Protein AF-A0A961J766-F1 (afdb_monomer)

pLDDT: mean 97.98, std 1.28, range [90.88, 98.94]

Structure (mmCIF, N/CA/C/O backbone):
data_AF-A0A961J766-F1
#
_entry.id   AF-A0A961J766-F1
#
loop_
_atom_site.group_PDB
_atom_site.id
_atom_site.type_symbol
_atom_site.label_atom_id
_atom_site.label_alt_id
_atom_site.label_comp_id
_atom_site.label_asym_id
_atom_site.label_entity_id
_atom_site.label_seq_id
_atom_site.pdbx_PDB_ins_code
_atom_site.Cartn_x
_atom_site.Cartn_y
_atom_site.Cartn_z
_atom_site.occupancy
_atom_site.B_iso_or_equiv
_atom_site.auth_seq_id
_atom_site.auth_comp_id
_atom_site.auth_asym_id
_atom_site.auth_atom_id
_atom_site.pdbx_PDB_model_num
ATOM 1 N N . GLY A 1 1 ? 8.839 -15.929 -26.333 1.00 94.62 1 GLY A N 1
ATOM 2 C CA . GLY A 1 1 ? 10.218 -15.540 -25.997 1.00 94.62 1 GLY A CA 1
ATOM 3 C C . GLY A 1 1 ? 10.455 -14.124 -26.452 1.00 94.62 1 GLY A C 1
A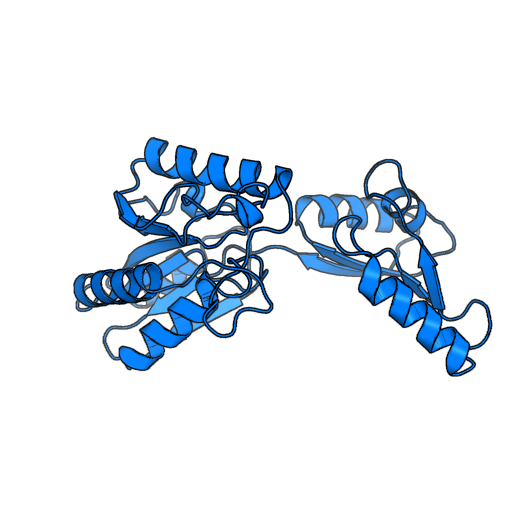TOM 4 O O . GLY A 1 1 ? 11.166 -13.932 -27.426 1.00 94.62 1 GLY A O 1
ATOM 5 N N . ASN A 1 2 ? 9.804 -13.165 -25.790 1.00 98.31 2 ASN A N 1
ATOM 6 C CA . ASN A 1 2 ? 10.018 -11.744 -26.060 1.00 98.31 2 ASN A CA 1
ATOM 7 C C . ASN A 1 2 ? 11.402 -11.330 -25.547 1.00 98.31 2 ASN A C 1
ATOM 9 O O . ASN A 1 2 ? 11.954 -11.992 -24.666 1.00 98.31 2 ASN A O 1
ATOM 13 N N . THR A 1 3 ? 11.925 -10.222 -26.060 1.00 98.69 3 THR A N 1
ATOM 14 C CA . THR A 1 3 ? 12.995 -9.475 -25.394 1.00 98.69 3 THR A CA 1
ATOM 15 C C . THR A 1 3 ? 12.381 -8.430 -24.461 1.00 98.69 3 THR A C 1
ATOM 17 O O . THR A 1 3 ? 11.209 -8.075 -24.599 1.00 98.69 3 THR A O 1
ATOM 20 N N . VAL A 1 4 ? 13.141 -7.972 -23.465 1.00 98.75 4 VAL A N 1
ATOM 21 C CA . VAL A 1 4 ? 12.640 -7.090 -22.403 1.00 98.75 4 VAL A CA 1
ATOM 22 C C . VAL A 1 4 ? 13.577 -5.909 -22.196 1.00 98.75 4 VAL A C 1
ATOM 24 O O . VAL A 1 4 ? 14.797 -6.067 -22.124 1.00 98.75 4 VAL A O 1
ATOM 27 N N . VAL A 1 5 ? 12.983 -4.727 -22.043 1.00 98.81 5 VAL A N 1
ATOM 28 C CA . VAL A 1 5 ? 13.622 -3.551 -21.448 1.00 98.81 5 VAL A CA 1
ATOM 29 C C . VAL A 1 5 ? 12.862 -3.230 -20.165 1.00 98.81 5 VAL A C 1
ATOM 31 O O . VAL A 1 5 ? 11.673 -2.925 -20.221 1.00 98.81 5 VAL A O 1
ATOM 34 N N . VAL A 1 6 ? 13.524 -3.328 -19.014 1.00 98.62 6 VAL A N 1
ATOM 35 C CA . VAL A 1 6 ? 12.926 -3.073 -17.697 1.00 98.62 6 VAL A CA 1
ATOM 36 C C . VAL A 1 6 ? 13.500 -1.798 -17.084 1.00 98.62 6 VAL A C 1
ATOM 38 O O . VAL A 1 6 ? 14.716 -1.599 -17.074 1.00 98.62 6 VAL A O 1
ATOM 41 N N . LYS A 1 7 ? 12.618 -0.945 -16.546 1.00 98.69 7 LYS A N 1
ATOM 42 C CA . LYS A 1 7 ? 12.987 0.201 -15.706 1.00 98.69 7 LYS A CA 1
ATOM 43 C C . LYS A 1 7 ? 12.469 -0.011 -14.280 1.00 98.69 7 LYS A C 1
ATOM 45 O O . LYS A 1 7 ? 11.276 0.205 -14.063 1.00 98.69 7 LYS A O 1
ATOM 50 N N . PRO A 1 8 ? 13.311 -0.407 -13.307 1.00 98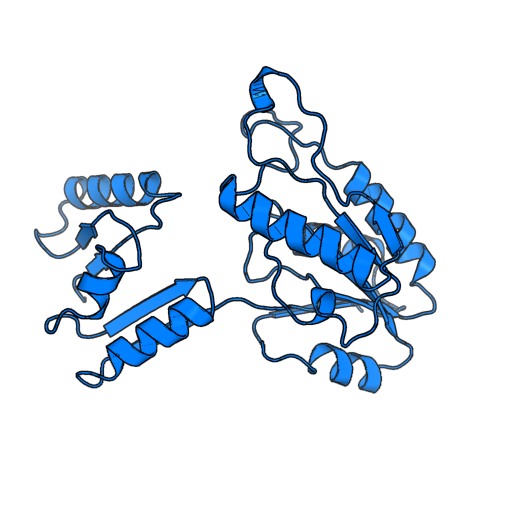.56 8 PRO A N 1
ATOM 51 C CA . PRO A 1 8 ? 12.882 -0.467 -11.911 1.00 98.56 8 PRO A CA 1
ATOM 52 C C . PRO A 1 8 ? 12.602 0.938 -11.378 1.00 98.56 8 PRO A C 1
ATOM 54 O O . PRO A 1 8 ? 13.110 1.913 -11.937 1.00 98.56 8 PRO A O 1
ATOM 57 N N . SER A 1 9 ? 11.835 1.053 -10.291 1.00 98.50 9 SER A N 1
ATOM 58 C CA . SER A 1 9 ? 11.689 2.328 -9.577 1.00 98.50 9 SER A CA 1
ATOM 59 C C . SER A 1 9 ? 13.062 2.892 -9.196 1.00 98.50 9 SER A C 1
ATOM 61 O O . SER A 1 9 ? 13.985 2.162 -8.835 1.00 98.50 9 SER A O 1
ATOM 63 N N . GLU A 1 10 ? 13.188 4.207 -9.304 1.00 98.12 10 GLU A N 1
ATOM 64 C CA . GLU A 1 10 ? 14.329 5.001 -8.859 1.00 98.12 10 GLU A CA 1
ATOM 65 C C . GLU A 1 10 ? 14.617 4.827 -7.361 1.00 98.12 10 GLU A C 1
ATOM 67 O O . GLU A 1 10 ? 15.774 4.918 -6.965 1.00 98.12 10 GLU A O 1
ATOM 72 N N . GLU A 1 11 ? 13.601 4.484 -6.563 1.00 98.31 11 GLU A N 1
ATOM 73 C CA . GLU A 1 11 ? 13.729 4.214 -5.124 1.00 98.31 11 GLU A CA 1
ATOM 74 C C . GLU A 1 11 ? 14.290 2.810 -4.829 1.00 98.31 11 GLU A C 1
ATOM 76 O O . GLU A 1 11 ? 14.830 2.557 -3.755 1.00 98.31 11 GLU A O 1
ATOM 81 N N . THR A 1 12 ? 14.168 1.860 -5.766 1.00 98.06 12 THR A N 1
ATOM 82 C CA . THR A 1 12 ? 14.518 0.439 -5.544 1.00 98.06 12 THR A CA 1
ATOM 83 C C . THR A 1 12 ? 15.278 -0.211 -6.715 1.00 98.06 12 THR A C 1
ATOM 85 O O . THR A 1 12 ? 14.916 -1.292 -7.186 1.00 98.06 12 THR A O 1
ATOM 88 N N . PRO A 1 13 ? 16.383 0.383 -7.208 1.00 98.38 13 PRO A N 1
ATOM 89 C CA . PRO A 1 13 ? 17.051 -0.112 -8.413 1.00 98.38 13 PRO A CA 1
ATOM 90 C C . PRO A 1 13 ? 17.841 -1.415 -8.198 1.00 98.38 13 PRO A C 1
ATOM 92 O O . PRO A 1 13 ? 18.012 -2.193 -9.137 1.00 98.38 13 PRO A O 1
ATOM 95 N N . LEU A 1 14 ? 18.324 -1.655 -6.973 1.00 98.44 14 LEU A N 1
ATOM 96 C CA . LEU A 1 14 ? 19.443 -2.563 -6.691 1.00 98.44 14 LEU A CA 1
ATOM 97 C C . LEU A 1 14 ? 19.190 -4.017 -7.106 1.00 98.44 14 LEU A C 1
ATOM 99 O O . LEU A 1 14 ? 20.009 -4.622 -7.792 1.00 98.44 14 LEU A O 1
ATOM 103 N N . THR A 1 15 ? 18.055 -4.595 -6.717 1.00 98.44 15 THR A N 1
ATOM 104 C CA . THR A 1 15 ? 17.768 -6.016 -6.984 1.00 98.44 15 THR A CA 1
ATOM 105 C C . THR A 1 15 ? 17.524 -6.286 -8.466 1.00 98.44 15 THR A C 1
ATOM 107 O O . THR A 1 15 ? 17.879 -7.353 -8.964 1.00 98.44 15 THR A O 1
ATOM 110 N N . THR A 1 16 ? 16.993 -5.308 -9.204 1.00 98.56 16 THR A N 1
ATOM 111 C CA . THR A 1 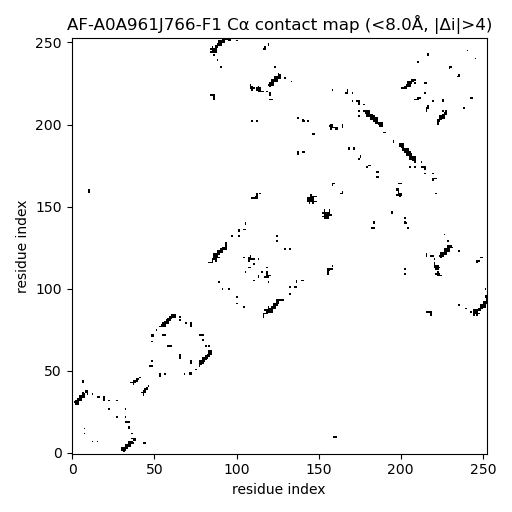16 ? 16.831 -5.419 -10.661 1.00 98.56 16 THR A CA 1
ATOM 112 C C . THR A 1 16 ? 18.175 -5.300 -11.380 1.00 98.56 16 THR A C 1
ATOM 114 O O . THR A 1 16 ? 18.406 -6.013 -12.356 1.00 98.56 16 THR A O 1
ATOM 117 N N . THR A 1 17 ? 19.094 -4.466 -10.881 1.00 98.50 17 THR A N 1
ATOM 118 C CA . THR A 1 17 ? 20.483 -4.433 -11.367 1.00 98.50 17 THR A CA 1
ATOM 119 C C . THR A 1 17 ? 21.157 -5.792 -11.180 1.00 98.50 17 THR A C 1
ATOM 121 O O . THR A 1 17 ? 21.674 -6.347 -12.149 1.00 98.50 17 THR A O 1
ATOM 124 N N . LEU A 1 18 ? 21.069 -6.373 -9.978 1.00 98.69 18 LEU A N 1
ATOM 125 C CA . LEU A 1 18 ? 21.614 -7.704 -9.683 1.00 98.69 18 LEU A CA 1
ATOM 126 C C . LEU A 1 18 ? 21.003 -8.791 -10.576 1.00 98.69 18 LEU A C 1
ATOM 128 O O . LEU A 1 18 ? 21.712 -9.679 -11.043 1.00 98.69 18 LEU A O 1
ATOM 132 N N . LEU A 1 19 ? 19.704 -8.713 -10.877 1.00 98.75 19 LEU A N 1
ATOM 133 C CA . LEU A 1 19 ? 19.078 -9.632 -11.827 1.00 98.75 19 LEU A CA 1
ATOM 134 C C . LEU A 1 19 ? 19.716 -9.525 -13.220 1.00 98.75 19 LEU A C 1
ATOM 136 O O . LEU A 1 19 ? 19.965 -10.547 -13.853 1.00 98.75 19 LEU A O 1
ATOM 140 N N . GLY A 1 20 ? 20.032 -8.313 -13.685 1.00 98.44 20 GLY A N 1
ATOM 141 C CA . GLY A 1 20 ? 20.778 -8.107 -14.929 1.00 98.44 20 GLY A CA 1
ATOM 142 C C . GLY A 1 20 ? 22.160 -8.770 -14.920 1.00 98.44 20 GLY A C 1
ATOM 143 O O . GLY A 1 20 ? 22.546 -9.396 -15.908 1.00 98.44 20 GLY A O 1
ATOM 144 N N . GLU A 1 21 ? 22.882 -8.704 -13.799 1.00 98.44 21 GLU A N 1
ATOM 145 C CA . GLU A 1 21 ? 24.163 -9.406 -13.625 1.00 98.44 21 GLU A CA 1
ATOM 146 C C . GLU A 1 21 ? 23.994 -10.927 -13.706 1.00 98.44 21 GLU A C 1
ATOM 148 O O . GLU A 1 21 ? 24.760 -11.596 -14.403 1.00 98.44 21 GLU A O 1
ATOM 153 N N . VAL A 1 22 ? 22.954 -11.471 -13.067 1.00 98.75 22 VAL A N 1
ATOM 154 C CA . VAL A 1 22 ? 22.624 -12.900 -13.143 1.00 98.75 22 VAL A CA 1
ATOM 155 C C . VAL A 1 22 ? 22.321 -13.314 -14.581 1.00 98.75 22 VAL A C 1
ATOM 157 O O . VAL A 1 22 ? 22.868 -14.316 -15.036 1.00 98.75 22 VAL A O 1
ATOM 160 N N . MET A 1 23 ? 21.518 -12.542 -15.324 1.00 98.69 23 MET A N 1
ATOM 161 C CA . MET A 1 23 ? 21.196 -12.836 -16.730 1.00 98.69 23 MET A CA 1
ATOM 162 C C . MET A 1 23 ? 22.457 -12.914 -17.602 1.00 98.69 23 MET A C 1
ATOM 164 O O . MET A 1 23 ? 22.579 -13.822 -18.426 1.00 98.69 23 MET A O 1
ATOM 168 N N . ASN A 1 24 ? 23.427 -12.022 -17.375 1.00 98.06 24 ASN A N 1
ATOM 169 C CA . ASN A 1 24 ? 24.732 -12.093 -18.034 1.00 98.06 24 ASN A CA 1
ATOM 170 C C . ASN A 1 24 ? 25.510 -13.353 -17.623 1.00 98.06 24 ASN A C 1
ATOM 172 O O . ASN A 1 24 ? 26.043 -14.053 -18.483 1.00 98.06 24 ASN A O 1
ATOM 176 N N . ALA A 1 25 ? 25.558 -13.666 -16.325 1.00 98.56 25 ALA A N 1
ATOM 177 C CA . ALA A 1 25 ? 26.308 -14.805 -15.794 1.00 98.56 25 ALA A CA 1
ATOM 178 C C . ALA A 1 25 ? 25.785 -16.160 -16.298 1.00 98.56 25 ALA A C 1
ATOM 180 O O . ALA A 1 25 ? 26.577 -17.067 -16.551 1.00 98.56 25 ALA A O 1
ATOM 181 N N . VAL A 1 26 ? 24.468 -16.297 -16.484 1.00 98.56 26 VAL A N 1
ATOM 182 C CA . VAL A 1 26 ? 23.854 -17.523 -17.025 1.00 98.56 26 VAL A CA 1
ATOM 183 C C . VAL A 1 26 ? 23.859 -17.584 -18.559 1.00 98.56 26 VAL A C 1
ATOM 185 O O . VAL A 1 26 ? 23.379 -18.559 -19.134 1.00 98.56 26 VAL A O 1
ATOM 188 N N . GLY A 1 27 ? 24.412 -16.569 -19.234 1.00 98.38 27 GLY A N 1
ATOM 189 C CA . GLY A 1 27 ? 24.598 -16.562 -20.684 1.00 98.38 27 GLY A CA 1
ATOM 190 C C . GLY A 1 27 ? 23.339 -16.238 -21.492 1.00 98.38 27 GLY A C 1
ATOM 191 O O . GLY A 1 27 ? 23.207 -16.716 -22.620 1.00 98.38 27 GLY A O 1
ATOM 192 N N . VAL A 1 28 ? 22.412 -15.437 -20.949 1.00 98.56 28 VAL A N 1
ATOM 193 C CA . VAL A 1 28 ? 21.285 -14.911 -21.736 1.00 98.56 28 VAL A CA 1
ATOM 194 C C . VAL A 1 28 ? 21.834 -14.124 -22.939 1.00 98.56 28 VAL A C 1
ATOM 196 O O . VAL A 1 28 ? 22.723 -13.290 -22.757 1.00 98.56 28 VAL A O 1
ATOM 199 N N . PRO A 1 29 ? 21.341 -14.362 -24.173 1.00 98.75 29 PRO A N 1
ATOM 200 C CA . PRO A 1 29 ? 21.882 -13.692 -25.351 1.00 98.75 29 PRO A CA 1
ATOM 201 C C . PRO A 1 29 ? 21.807 -12.156 -25.253 1.00 98.75 29 PRO A C 1
ATOM 203 O O . PRO A 1 29 ? 20.804 -11.625 -24.761 1.00 98.75 29 PRO A O 1
ATOM 206 N N . PRO A 1 30 ? 22.817 -11.423 -25.765 1.00 98.38 30 PRO A N 1
ATOM 207 C CA . PRO A 1 30 ? 22.817 -9.962 -25.748 1.00 98.38 30 PRO A CA 1
ATOM 208 C C . PRO A 1 30 ? 21.536 -9.365 -26.344 1.00 98.38 30 PRO A C 1
ATOM 210 O O . PRO A 1 30 ? 21.098 -9.761 -27.424 1.00 98.38 30 PRO A O 1
ATOM 213 N N . GLY A 1 31 ? 20.942 -8.403 -25.635 1.00 97.81 31 GLY A N 1
ATOM 214 C CA . GLY A 1 31 ? 19.714 -7.718 -26.046 1.00 97.81 31 GLY A CA 1
ATOM 215 C C . GLY A 1 31 ? 18.409 -8.407 -25.632 1.00 97.81 31 GLY A C 1
ATOM 216 O O . GLY A 1 31 ? 17.350 -7.796 -25.768 1.00 97.81 31 GLY A O 1
ATOM 217 N N . VAL A 1 32 ? 18.447 -9.632 -25.088 1.00 98.75 32 VAL A N 1
ATOM 218 C CA . VAL A 1 32 ? 17.230 -10.324 -24.622 1.00 98.75 32 VAL A CA 1
ATOM 219 C C . VAL A 1 32 ? 16.679 -9.716 -23.330 1.00 98.75 32 VAL A C 1
ATOM 221 O O . VAL A 1 32 ? 15.466 -9.565 -23.211 1.00 98.75 32 VAL A O 1
ATOM 224 N N . PHE A 1 33 ? 17.539 -9.318 -22.392 1.00 98.75 33 PHE A N 1
ATOM 225 C CA . PHE A 1 33 ? 17.150 -8.643 -21.152 1.00 98.75 33 PHE A CA 1
ATOM 226 C C . PHE A 1 33 ? 18.009 -7.396 -20.955 1.00 98.75 33 PHE A C 1
ATOM 228 O O . PHE A 1 33 ? 19.235 -7.480 -20.936 1.00 98.75 33 PHE A O 1
ATOM 235 N N . ASN A 1 34 ? 17.367 -6.239 -20.824 1.00 98.75 34 ASN A N 1
ATOM 236 C CA . ASN A 1 34 ? 18.030 -4.944 -20.736 1.00 98.75 34 ASN A CA 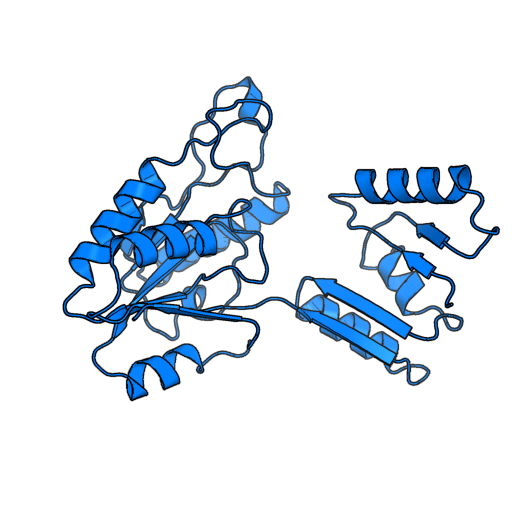1
ATOM 237 C C . ASN A 1 34 ? 17.470 -4.188 -19.530 1.00 98.75 34 ASN A C 1
ATOM 239 O O . ASN A 1 34 ? 16.255 -4.039 -19.412 1.00 98.75 34 ASN A O 1
ATOM 243 N N . VAL A 1 35 ? 18.342 -3.682 -18.660 1.00 98.62 35 VAL A N 1
ATOM 244 C CA . VAL A 1 35 ? 17.954 -2.854 -17.510 1.00 98.62 35 VAL A CA 1
ATOM 245 C C . VAL A 1 35 ? 18.307 -1.403 -17.813 1.00 98.62 35 VAL A C 1
ATOM 247 O O . VAL A 1 35 ? 19.443 -1.110 -18.184 1.00 98.62 35 VAL A O 1
ATOM 250 N N . VAL A 1 36 ? 17.348 -0.494 -17.649 1.00 98.50 36 VAL A N 1
ATOM 251 C CA . VAL A 1 36 ? 17.562 0.953 -17.773 1.00 98.50 36 VAL A CA 1
ATOM 252 C C . VAL A 1 36 ? 17.145 1.654 -16.485 1.00 98.50 36 VAL A C 1
ATOM 254 O O . VAL A 1 36 ? 16.057 1.428 -15.967 1.00 98.50 36 VAL A O 1
ATOM 257 N N . HIS A 1 37 ? 18.009 2.514 -15.954 1.00 98.75 37 HIS A N 1
ATOM 258 C CA . HIS A 1 37 ? 17.726 3.289 -14.744 1.00 98.75 37 HIS A CA 1
ATOM 259 C C . HIS A 1 37 ? 17.285 4.714 -15.089 1.00 98.75 37 HIS A C 1
ATOM 261 O O . HIS A 1 37 ? 17.650 5.258 -16.130 1.00 98.75 37 HIS A O 1
ATOM 267 N N . GLY A 1 38 ? 16.508 5.326 -14.199 1.00 98.19 38 GLY A N 1
ATOM 268 C CA . GLY A 1 38 ? 16.029 6.700 -14.337 1.00 98.19 38 GLY A CA 1
ATOM 269 C C . GLY A 1 38 ? 14.660 6.884 -13.697 1.00 98.19 38 GLY A C 1
ATOM 270 O O . GLY A 1 38 ? 14.108 5.940 -13.139 1.00 98.19 38 GLY A O 1
ATOM 271 N N . PHE A 1 39 ? 14.107 8.086 -13.812 1.00 98.44 39 PHE A N 1
ATOM 272 C CA . PHE A 1 39 ? 12.794 8.445 -13.275 1.00 98.44 39 PHE A CA 1
ATOM 273 C C . PHE A 1 39 ? 11.667 8.103 -14.266 1.00 98.44 39 PHE A C 1
ATOM 275 O O . PHE A 1 39 ? 11.912 7.617 -15.380 1.00 98.44 39 PHE A O 1
ATOM 282 N N . GLY A 1 40 ? 10.421 8.363 -13.872 1.00 97.69 40 GLY A N 1
ATOM 283 C CA . GLY A 1 40 ? 9.257 8.284 -14.758 1.00 97.69 40 GLY A CA 1
ATOM 284 C C . GLY A 1 40 ? 9.148 9.487 -15.715 1.00 97.69 40 GLY A C 1
ATOM 285 O O . GLY A 1 40 ? 9.607 9.390 -16.862 1.00 97.69 40 GLY A O 1
ATOM 286 N N . PRO A 1 41 ? 8.533 10.610 -15.290 1.00 96.94 41 PRO A N 1
ATOM 287 C CA . PRO A 1 41 ? 8.297 11.776 -16.146 1.00 96.94 41 PRO A CA 1
ATOM 288 C C . PRO A 1 41 ? 9.586 12.386 -16.704 1.00 96.94 41 PRO A C 1
ATOM 290 O O . PRO A 1 41 ? 10.570 12.538 -15.986 1.00 96.94 41 PRO A O 1
ATOM 293 N N . ASN A 1 42 ? 9.569 12.767 -17.987 1.00 96.94 42 ASN A N 1
ATOM 294 C CA . ASN A 1 42 ? 10.706 13.396 -18.682 1.00 96.94 42 ASN A CA 1
ATOM 295 C C . ASN A 1 42 ? 12.040 12.628 -18.535 1.00 96.94 42 ASN A C 1
ATOM 297 O O . ASN A 1 42 ? 13.117 13.222 -18.571 1.00 96.94 42 ASN A O 1
ATOM 301 N N . SER A 1 43 ? 11.970 11.308 -18.344 1.00 98.56 43 SER A N 1
ATOM 302 C CA . SER A 1 43 ? 13.120 10.444 -18.086 1.00 98.56 43 SER A CA 1
ATOM 303 C C . SER A 1 43 ? 12.894 9.046 -18.683 1.00 98.56 43 SER A C 1
ATOM 305 O O . SER A 1 43 ? 12.049 8.869 -19.565 1.00 98.56 43 SER A O 1
ATOM 307 N N . ALA A 1 44 ? 13.670 8.052 -18.240 1.00 98.44 44 ALA A N 1
ATOM 308 C CA . ALA A 1 44 ? 13.710 6.704 -18.805 1.00 98.44 44 ALA A CA 1
ATOM 309 C C . ALA A 1 44 ? 12.320 6.062 -18.960 1.00 98.44 44 ALA A C 1
ATOM 311 O O . ALA A 1 44 ? 12.056 5.452 -19.995 1.00 98.44 44 ALA A O 1
ATOM 312 N N . GLY A 1 45 ? 11.413 6.237 -17.990 1.00 98.38 45 GLY A N 1
ATOM 313 C CA . GLY A 1 45 ? 10.047 5.707 -18.072 1.00 98.38 45 GLY A CA 1
ATOM 314 C C . GLY A 1 45 ? 9.231 6.319 -19.216 1.00 98.38 45 GLY A C 1
ATOM 315 O O . GLY A 1 45 ? 8.673 5.596 -20.044 1.00 98.38 45 GLY A O 1
ATOM 316 N N . ALA A 1 46 ? 9.201 7.650 -19.320 1.00 98.06 46 ALA A N 1
ATOM 317 C CA . ALA A 1 46 ? 8.505 8.344 -20.405 1.00 98.06 46 ALA A CA 1
ATOM 318 C C . ALA A 1 46 ? 9.102 8.008 -21.785 1.00 98.06 46 ALA A C 1
ATOM 320 O O . ALA A 1 46 ? 8.366 7.774 -22.743 1.00 98.06 46 ALA A O 1
ATOM 321 N N . PHE A 1 47 ? 10.431 7.921 -21.891 1.00 98.44 47 PHE A N 1
ATOM 322 C CA . PHE A 1 47 ? 11.089 7.570 -23.152 1.00 98.44 47 PHE A CA 1
ATOM 323 C C . PHE A 1 47 ? 10.808 6.127 -23.569 1.00 98.44 47 PHE A C 1
ATOM 325 O O . PHE A 1 47 ? 10.514 5.887 -24.739 1.00 98.44 47 PHE A O 1
ATOM 332 N N . LEU A 1 48 ? 10.839 5.181 -22.625 1.00 98.25 48 LEU A N 1
ATOM 333 C CA . LEU A 1 48 ? 10.529 3.778 -22.889 1.00 98.25 48 LEU A CA 1
ATOM 334 C C . LEU A 1 48 ? 9.078 3.611 -23.351 1.00 98.25 48 LEU A C 1
ATOM 336 O O . LEU A 1 48 ? 8.818 2.994 -24.382 1.00 98.25 48 LEU A O 1
ATOM 340 N N . THR A 1 49 ? 8.134 4.219 -22.634 1.00 97.81 49 THR A N 1
ATOM 341 C CA . THR A 1 49 ? 6.705 4.118 -22.961 1.00 97.81 49 THR A CA 1
ATOM 342 C C . THR A 1 49 ? 6.341 4.835 -24.255 1.00 97.81 49 THR A C 1
ATOM 344 O O . THR A 1 49 ? 5.373 4.442 -24.888 1.00 97.81 49 THR A O 1
ATOM 347 N N . ALA A 1 50 ? 7.098 5.834 -24.716 1.00 96.94 50 ALA A N 1
ATOM 348 C CA . ALA A 1 50 ? 6.876 6.493 -26.009 1.00 96.94 50 ALA A CA 1
ATOM 349 C C . ALA A 1 50 ? 7.635 5.840 -27.186 1.00 96.94 50 ALA A C 1
ATOM 351 O O . ALA A 1 50 ? 7.452 6.235 -28.341 1.00 96.94 50 ALA A O 1
ATOM 352 N N . HIS A 1 51 ? 8.505 4.859 -26.925 1.00 97.62 51 HIS A N 1
ATOM 353 C CA . HIS A 1 51 ? 9.384 4.301 -27.947 1.00 97.62 51 HIS A CA 1
ATOM 354 C C . HIS A 1 51 ? 8.616 3.438 -28.964 1.00 97.62 51 HIS A C 1
ATOM 356 O O . HIS A 1 51 ? 7.967 2.455 -28.610 1.00 97.62 51 HIS A O 1
ATOM 362 N N . LYS A 1 52 ? 8.744 3.760 -30.261 1.00 95.88 52 LYS A N 1
ATOM 363 C CA . LYS A 1 52 ? 8.008 3.090 -31.357 1.00 95.88 52 LYS A CA 1
ATOM 364 C C . LYS A 1 52 ? 8.361 1.613 -31.558 1.00 95.88 52 LYS A C 1
ATOM 366 O O . LYS A 1 52 ? 7.603 0.902 -32.199 1.00 95.88 52 LYS A O 1
ATOM 371 N N . GLY A 1 53 ? 9.518 1.178 -31.061 1.00 96.50 53 GLY A N 1
ATOM 372 C CA . GLY A 1 53 ? 9.966 -0.218 -31.129 1.00 96.50 53 GLY A CA 1
ATOM 373 C C . GLY A 1 53 ? 9.503 -1.101 -29.965 1.00 96.50 53 GLY A C 1
ATOM 374 O O . GLY A 1 53 ? 10.003 -2.209 -29.842 1.00 96.50 53 GLY A O 1
ATOM 375 N N . VAL A 1 54 ? 8.642 -0.601 -29.072 1.00 97.69 54 VAL A N 1
ATOM 376 C CA . VAL A 1 54 ? 8.064 -1.385 -27.969 1.00 97.69 54 VAL A CA 1
ATOM 377 C C . VAL A 1 54 ? 6.682 -1.880 -28.382 1.00 97.69 54 VAL A C 1
ATOM 379 O O . VAL A 1 54 ? 5.802 -1.065 -28.651 1.00 97.69 54 VAL A O 1
ATOM 382 N N . ASP A 1 55 ? 6.484 -3.197 -28.387 1.00 97.56 55 ASP A N 1
ATOM 383 C CA . ASP A 1 55 ? 5.228 -3.824 -28.825 1.00 97.56 55 ASP A CA 1
ATOM 384 C C . ASP A 1 55 ? 4.142 -3.854 -27.732 1.00 97.56 55 ASP A C 1
ATOM 386 O O . ASP A 1 55 ? 2.945 -3.810 -28.026 1.00 97.56 55 ASP A O 1
ATOM 390 N N . ALA A 1 56 ? 4.549 -3.926 -26.461 1.00 98.31 56 ALA A N 1
ATOM 391 C CA . ALA A 1 56 ? 3.650 -4.009 -25.313 1.00 98.31 56 ALA A CA 1
ATOM 392 C C . ALA A 1 56 ? 4.262 -3.364 -24.063 1.00 98.31 56 ALA A C 1
ATOM 394 O O . ALA A 1 56 ? 5.484 -3.320 -23.911 1.00 98.31 56 ALA A O 1
ATOM 395 N N . ILE A 1 57 ? 3.410 -2.890 -23.155 1.00 98.56 57 ILE A N 1
ATOM 396 C CA . ILE A 1 57 ? 3.807 -2.273 -21.888 1.00 98.56 57 ILE A CA 1
ATOM 397 C C . ILE A 1 57 ? 3.106 -3.001 -20.742 1.00 98.56 57 ILE A C 1
ATOM 399 O O . ILE A 1 57 ? 1.889 -3.154 -20.745 1.00 98.56 57 ILE A O 1
ATOM 403 N N . THR A 1 58 ? 3.876 -3.419 -19.741 1.00 98.62 58 THR A N 1
ATOM 404 C CA . THR A 1 58 ? 3.346 -3.875 -18.453 1.00 98.62 58 THR A CA 1
ATOM 405 C C . THR A 1 58 ? 3.769 -2.882 -17.381 1.00 98.62 58 THR A C 1
ATOM 407 O O . THR A 1 58 ? 4.930 -2.469 -17.353 1.00 98.62 58 THR A O 1
ATOM 410 N N . PHE A 1 59 ? 2.840 -2.469 -16.527 1.00 98.62 59 PHE A N 1
ATOM 411 C CA . PHE A 1 59 ? 3.094 -1.486 -15.480 1.00 98.62 59 PHE A CA 1
ATOM 412 C C . PHE A 1 59 ? 2.353 -1.846 -14.194 1.00 98.62 59 PHE A C 1
ATOM 414 O O . PHE A 1 59 ? 1.201 -2.276 -14.222 1.00 98.62 59 PHE A O 1
ATOM 421 N N . THR A 1 60 ? 3.032 -1.617 -13.072 1.00 98.50 60 THR A N 1
ATOM 422 C CA . THR A 1 60 ? 2.457 -1.704 -11.733 1.00 98.50 60 THR A CA 1
ATOM 423 C C . THR A 1 60 ? 2.811 -0.434 -10.971 1.00 98.50 60 THR A C 1
ATOM 425 O O . THR A 1 60 ? 3.989 -0.073 -10.907 1.00 98.50 60 THR A O 1
ATOM 428 N N . GLY A 1 61 ? 1.813 0.250 -10.416 1.00 96.69 61 GLY A N 1
ATOM 429 C CA . GLY A 1 61 ? 2.009 1.502 -9.684 1.00 96.69 61 GLY A CA 1
ATOM 430 C C . GLY A 1 61 ? 0.739 2.344 -9.579 1.00 96.69 61 GLY A C 1
ATOM 431 O O . GLY A 1 61 ? -0.369 1.839 -9.706 1.00 96.69 61 GLY A O 1
ATOM 432 N N . GLU A 1 62 ? 0.893 3.645 -9.350 1.00 95.12 62 GLU A N 1
ATOM 433 C CA . GLU A 1 62 ? -0.237 4.558 -9.146 1.00 95.12 62 GLU A CA 1
ATOM 434 C C . GLU A 1 62 ? -1.176 4.631 -10.368 1.00 95.12 62 GLU A C 1
ATOM 436 O O . GLU A 1 62 ? -0.715 4.728 -11.511 1.00 95.12 62 GLU A O 1
ATOM 441 N N . THR A 1 63 ? -2.493 4.672 -10.125 1.00 94.94 63 THR A N 1
ATOM 442 C CA . THR A 1 63 ? -3.546 4.767 -11.156 1.00 94.94 63 THR A CA 1
ATOM 443 C C . THR A 1 63 ? -3.303 5.901 -12.149 1.00 94.94 63 THR A C 1
ATOM 445 O O . THR A 1 63 ? -3.298 5.668 -13.356 1.00 94.94 63 THR A O 1
ATOM 448 N N . ARG A 1 64 ? -2.992 7.111 -11.666 1.00 95.75 64 ARG A N 1
ATOM 449 C CA . ARG A 1 64 ? -2.722 8.275 -12.526 1.00 95.75 64 ARG A CA 1
ATOM 450 C C . ARG A 1 64 ? -1.529 8.053 -13.458 1.00 95.75 64 ARG A C 1
ATOM 452 O O . ARG A 1 64 ? -1.543 8.476 -14.614 1.00 95.75 64 ARG A O 1
ATOM 459 N N . THR A 1 65 ? -0.486 7.381 -12.974 1.00 97.19 65 THR A N 1
ATOM 460 C CA . THR A 1 65 ? 0.663 7.019 -13.811 1.00 97.19 65 THR A CA 1
ATOM 461 C C . THR A 1 65 ? 0.266 5.963 -14.847 1.00 97.19 65 THR A C 1
ATOM 463 O O . THR A 1 65 ? 0.637 6.091 -16.015 1.00 97.19 65 THR A O 1
ATOM 466 N N . GLY A 1 66 ? -0.546 4.974 -14.462 1.00 97.44 66 GLY A N 1
ATOM 467 C CA . GLY A 1 66 ? -1.129 3.990 -15.378 1.00 97.44 66 GLY A CA 1
ATOM 468 C C . GLY A 1 66 ? -1.922 4.635 -16.520 1.00 97.44 66 GLY A C 1
ATOM 469 O O . GLY A 1 66 ? -1.704 4.295 -17.682 1.00 97.44 66 GLY A O 1
ATOM 470 N N . GLU A 1 67 ? -2.763 5.629 -16.226 1.00 96.94 67 GLU A N 1
ATOM 471 C CA . GLU A 1 67 ? -3.516 6.392 -17.234 1.00 96.94 67 GLU A CA 1
ATOM 472 C C . GLU A 1 67 ? -2.594 7.092 -18.244 1.00 96.94 67 GLU A C 1
ATOM 474 O O . GLU A 1 67 ? -2.801 6.988 -19.455 1.00 96.94 67 GLU A O 1
ATOM 479 N N . ILE A 1 68 ? -1.536 7.760 -17.767 1.00 97.50 68 ILE A N 1
ATOM 480 C CA . ILE A 1 68 ? -0.540 8.427 -18.625 1.00 97.50 68 ILE A CA 1
ATOM 481 C C . ILE A 1 68 ? 0.158 7.407 -19.537 1.00 97.50 68 ILE A C 1
ATOM 483 O O . ILE A 1 68 ? 0.343 7.647 -20.735 1.00 97.50 68 ILE A O 1
ATOM 487 N N . ILE A 1 69 ? 0.534 6.247 -18.994 1.00 97.94 69 ILE A N 1
ATOM 488 C CA . ILE A 1 69 ? 1.178 5.176 -19.761 1.00 97.94 69 ILE A CA 1
ATOM 489 C C . ILE A 1 69 ? 0.209 4.593 -20.794 1.00 97.94 69 ILE A C 1
ATOM 491 O O . ILE A 1 69 ? 0.605 4.365 -21.938 1.00 97.94 69 ILE A O 1
ATOM 495 N N . MET A 1 70 ? -1.060 4.397 -20.434 1.00 97.56 70 MET A N 1
ATOM 496 C CA . MET A 1 70 ? -2.094 3.896 -21.340 1.00 97.56 70 MET A CA 1
ATOM 497 C C . MET A 1 70 ? -2.345 4.866 -22.501 1.00 97.56 70 MET A C 1
ATOM 499 O O . MET A 1 70 ? -2.416 4.438 -23.655 1.00 97.56 70 MET A O 1
ATOM 503 N N . GLN A 1 71 ? -2.392 6.173 -22.229 1.00 97.44 71 GLN A N 1
ATOM 504 C CA . GLN A 1 71 ? -2.476 7.211 -23.262 1.00 97.44 71 GLN A CA 1
ATOM 505 C C . GLN A 1 71 ? -1.277 7.166 -24.213 1.00 97.44 71 GLN A C 1
ATOM 507 O O . GLN A 1 71 ? -1.449 7.267 -25.427 1.00 97.44 71 GLN A O 1
ATOM 512 N N . SER A 1 72 ? -0.068 6.957 -23.685 1.00 95.62 72 SER A N 1
ATOM 513 C CA . SER A 1 72 ? 1.114 6.734 -24.519 1.00 95.62 72 SER A CA 1
ATOM 514 C C . SER A 1 72 ? 0.934 5.480 -25.383 1.00 95.62 72 SER A C 1
ATOM 516 O O . SER A 1 72 ? 1.098 5.540 -26.605 1.00 95.62 72 SER A O 1
ATOM 518 N N . GLY A 1 73 ? 0.514 4.361 -24.783 1.00 95.56 73 GLY A N 1
ATOM 519 C CA . GLY A 1 73 ? 0.262 3.072 -25.441 1.00 95.56 73 GLY A CA 1
ATOM 520 C C . GLY A 1 73 ? -0.729 3.129 -26.610 1.00 95.56 73 GLY A C 1
ATOM 521 O O . GLY A 1 73 ? -0.580 2.371 -27.571 1.00 95.56 73 GLY A O 1
ATOM 522 N N . ALA A 1 74 ? -1.672 4.078 -26.594 1.00 96.38 74 ALA A N 1
ATOM 523 C CA . ALA A 1 74 ? -2.625 4.295 -27.684 1.00 96.38 74 ALA A CA 1
ATOM 524 C C . ALA A 1 74 ? -1.935 4.609 -29.025 1.00 96.38 74 ALA A C 1
ATOM 526 O O . ALA A 1 74 ? -2.409 4.198 -30.089 1.00 96.38 74 ALA A O 1
ATOM 527 N N . ILE A 1 75 ? -0.780 5.283 -28.997 1.00 93.12 75 ILE A N 1
ATOM 528 C CA . ILE A 1 75 ? 0.034 5.495 -30.194 1.00 93.12 75 ILE A CA 1
ATOM 529 C C . ILE A 1 75 ? 0.691 4.169 -30.584 1.00 93.12 75 ILE A C 1
ATOM 531 O O . ILE A 1 75 ? 1.547 3.652 -29.868 1.00 93.12 75 ILE A O 1
ATOM 535 N N . GLY A 1 76 ? 0.292 3.627 -31.736 1.00 90.94 76 GLY A N 1
ATOM 536 C CA . GLY A 1 76 ? 0.741 2.316 -32.214 1.00 90.94 76 GLY A CA 1
ATOM 537 C C . GLY A 1 76 ? -0.132 1.143 -31.760 1.00 90.94 76 GLY A C 1
ATOM 538 O O . GLY A 1 76 ? 0.216 0.011 -32.072 1.00 90.94 76 GLY A O 1
ATOM 539 N N . LEU A 1 77 ? -1.259 1.405 -31.079 1.00 95.00 77 LEU A N 1
ATOM 540 C CA . LEU A 1 77 ? -2.210 0.384 -30.610 1.00 95.00 77 LEU A CA 1
ATOM 541 C C . LEU A 1 77 ? -1.526 -0.730 -29.797 1.00 95.00 77 LEU A C 1
ATOM 543 O O . LEU A 1 77 ? -1.772 -1.919 -30.007 1.00 95.00 77 LEU A O 1
ATOM 547 N N . ARG A 1 78 ? -0.621 -0.332 -28.898 1.00 96.50 78 ARG A N 1
ATOM 548 C CA . ARG A 1 78 ? 0.226 -1.255 -28.139 1.00 96.50 78 ARG A CA 1
ATOM 549 C C . ARG A 1 78 ? -0.581 -1.948 -27.053 1.00 96.50 78 ARG A C 1
ATOM 551 O O . ARG A 1 78 ? -1.447 -1.338 -26.428 1.00 96.50 78 ARG A O 1
ATOM 558 N N . GLN A 1 79 ? -0.275 -3.220 -26.816 1.00 97.69 79 GLN A N 1
ATOM 559 C CA . GLN A 1 79 ? -0.893 -3.972 -25.726 1.00 97.69 79 GLN A CA 1
ATOM 560 C C . GLN A 1 79 ? -0.439 -3.391 -24.385 1.00 97.69 79 GLN A C 1
ATOM 562 O O . GLN A 1 79 ? 0.752 -3.132 -24.196 1.00 97.69 79 GLN A O 1
ATOM 567 N N . VAL A 1 80 ? -1.375 -3.195 -23.459 1.00 97.50 80 VAL A N 1
ATOM 568 C CA . VAL A 1 80 ? -1.082 -2.694 -22.114 1.00 97.50 80 VAL A CA 1
ATOM 569 C C . VAL A 1 80 ? -1.636 -3.642 -21.059 1.00 97.50 80 VAL A C 1
ATOM 571 O O . VAL A 1 80 ? -2.754 -4.132 -21.186 1.00 97.50 80 VAL A O 1
ATOM 574 N N . SER A 1 81 ? -0.843 -3.890 -20.021 1.00 98.31 81 SER A N 1
ATOM 575 C CA . SER A 1 81 ? -1.245 -4.615 -18.815 1.00 98.31 81 SER A CA 1
ATOM 576 C C . SER A 1 81 ? -0.964 -3.723 -17.615 1.00 98.31 81 SER A C 1
ATOM 578 O O . SER A 1 81 ? 0.180 -3.305 -17.428 1.00 98.31 81 SER A O 1
ATOM 580 N N . MET A 1 82 ? -1.998 -3.416 -16.834 1.00 97.75 82 MET A N 1
ATOM 581 C CA . MET A 1 82 ? -1.920 -2.476 -15.718 1.00 97.75 82 MET A CA 1
ATOM 582 C C . MET A 1 82 ? -2.372 -3.154 -14.430 1.00 97.75 82 MET A C 1
ATOM 584 O O . MET A 1 82 ? -3.471 -3.695 -14.380 1.00 97.75 82 MET A O 1
ATOM 588 N N . GLU A 1 83 ? -1.542 -3.065 -13.399 1.00 98.00 83 GLU A N 1
ATOM 589 C CA . GLU A 1 83 ? -1.904 -3.366 -12.014 1.00 98.00 83 GLU A CA 1
ATOM 590 C C . GLU A 1 83 ? -1.775 -2.065 -11.220 1.00 98.00 83 GLU A C 1
ATOM 592 O O . GLU A 1 83 ? -0.667 -1.593 -10.951 1.00 98.00 83 GLU A O 1
ATOM 597 N N . CYS A 1 84 ? -2.904 -1.430 -10.923 1.00 95.19 84 CYS A N 1
ATOM 598 C CA . CYS A 1 84 ? -2.929 -0.115 -10.291 1.00 95.19 84 CYS A CA 1
ATOM 599 C C . CYS A 1 84 ? -3.365 -0.186 -8.826 1.00 95.19 84 CYS A C 1
ATOM 601 O O . CYS A 1 84 ? -3.706 -1.255 -8.327 1.00 95.19 84 CYS A O 1
ATOM 603 N N . GLY A 1 85 ? -3.283 0.954 -8.138 1.00 90.88 85 GLY A N 1
ATOM 604 C CA . GLY A 1 85 ? -3.629 1.078 -6.723 1.00 90.88 85 GLY A CA 1
ATOM 605 C C . GLY A 1 85 ? -5.059 0.649 -6.388 1.00 90.88 85 GLY A C 1
ATOM 606 O O . GLY A 1 85 ? -5.880 0.365 -7.264 1.00 90.88 85 GLY A O 1
ATOM 607 N N . GLY A 1 86 ? -5.361 0.613 -5.096 1.00 96.12 86 GLY A N 1
ATOM 608 C CA . GLY A 1 86 ? -6.653 0.184 -4.582 1.00 96.12 86 GLY A CA 1
ATOM 609 C C . GLY A 1 86 ? -7.054 0.904 -3.302 1.00 96.12 86 GLY A C 1
ATOM 610 O O . GLY A 1 86 ? -6.237 1.489 -2.601 1.00 96.12 86 GLY A O 1
ATOM 611 N N . LYS A 1 87 ? -8.339 0.802 -2.962 1.00 98.25 87 LYS A N 1
ATOM 612 C CA . LYS A 1 87 ? -8.859 1.172 -1.641 1.00 98.25 87 LYS A CA 1
ATOM 613 C C . LYS A 1 87 ? -9.602 -0.019 -1.053 1.00 98.25 87 LYS A C 1
ATOM 615 O O . LYS A 1 87 ? -10.831 -0.051 -0.983 1.00 98.25 87 LYS A O 1
ATOM 620 N N . ASN A 1 88 ? -8.843 -1.070 -0.760 1.00 98.56 88 ASN A N 1
ATOM 621 C CA . ASN A 1 88 ? -9.394 -2.398 -0.494 1.00 98.56 88 ASN A CA 1
ATOM 622 C C . ASN A 1 88 ? -10.120 -2.457 0.850 1.00 98.56 88 ASN A C 1
ATOM 624 O O . ASN A 1 88 ? -9.781 -1.732 1.789 1.00 98.56 88 ASN A O 1
ATOM 628 N N . ALA A 1 89 ? -11.101 -3.354 0.926 1.00 98.62 89 ALA A N 1
ATOM 629 C CA . ALA A 1 89 ? -11.887 -3.594 2.125 1.00 98.62 89 ALA A CA 1
ATOM 630 C C . ALA A 1 89 ? -11.463 -4.893 2.830 1.00 98.62 89 ALA A C 1
ATOM 632 O O . ALA A 1 89 ? -11.198 -5.908 2.182 1.00 98.62 89 ALA A O 1
ATOM 633 N N . ALA A 1 90 ? -11.454 -4.878 4.157 1.00 98.81 90 ALA A N 1
ATOM 634 C CA . ALA A 1 90 ? -11.658 -6.062 4.981 1.00 98.81 90 ALA A CA 1
ATOM 635 C C . ALA A 1 90 ? -13.085 -6.011 5.546 1.00 98.81 90 ALA A C 1
ATOM 637 O O . ALA A 1 90 ? -13.511 -4.953 6.001 1.00 98.81 90 ALA A O 1
ATOM 638 N N . ILE A 1 91 ? -13.822 -7.118 5.511 1.00 98.94 91 ILE A N 1
ATOM 639 C CA . ILE A 1 91 ? -15.178 -7.234 6.062 1.00 98.94 91 ILE A CA 1
ATOM 640 C C . ILE A 1 91 ? -15.161 -8.325 7.129 1.00 98.94 91 ILE A C 1
ATOM 642 O O . ILE A 1 91 ? -14.769 -9.455 6.843 1.00 98.94 91 ILE A O 1
ATOM 646 N N . VAL A 1 92 ? -15.555 -7.984 8.352 1.00 98.94 92 VAL A N 1
ATOM 647 C CA . VAL A 1 92 ? -15.550 -8.876 9.516 1.00 98.94 92 VAL A CA 1
ATOM 648 C C . VAL A 1 92 ? -16.978 -9.038 10.025 1.00 98.94 92 VAL A C 1
ATOM 650 O O . VAL A 1 92 ? -17.526 -8.115 10.631 1.00 98.94 92 VAL A O 1
ATOM 653 N N . PHE A 1 93 ? -17.568 -10.205 9.774 1.00 98.94 93 PHE A N 1
ATOM 654 C CA . PHE A 1 93 ? -18.872 -10.594 10.308 1.00 98.94 93 PHE A CA 1
ATOM 655 C C . PHE A 1 93 ? -18.770 -11.003 11.783 1.00 98.94 93 PHE A C 1
ATOM 657 O O . PHE A 1 93 ? -17.700 -11.357 12.283 1.00 98.94 93 PHE A O 1
ATOM 664 N N . ALA A 1 94 ? -19.887 -10.940 12.504 1.00 98.75 94 ALA A N 1
ATOM 665 C CA . ALA A 1 94 ? -19.963 -11.233 13.932 1.00 98.75 94 ALA A CA 1
ATOM 666 C C . ALA A 1 94 ? -19.723 -12.713 14.267 1.00 98.75 94 ALA A C 1
ATOM 668 O O . ALA A 1 94 ? -19.393 -13.025 15.413 1.00 98.75 94 ALA A O 1
ATOM 669 N N . ASP A 1 95 ? -19.887 -13.616 13.298 1.00 98.69 95 ASP A N 1
ATOM 670 C CA . ASP A 1 95 ? -19.606 -15.046 13.440 1.00 98.69 95 ASP A CA 1
ATOM 671 C C . ASP A 1 95 ? -18.146 -15.428 13.150 1.00 98.69 95 ASP A C 1
ATOM 673 O O . ASP A 1 95 ? -17.747 -16.555 13.453 1.00 98.69 95 ASP A O 1
ATOM 677 N N . ALA A 1 96 ? -17.334 -14.474 12.682 1.00 98.69 96 ALA A N 1
ATOM 678 C CA . ALA A 1 96 ? -15.933 -14.698 12.379 1.00 98.69 96 ALA A CA 1
ATOM 679 C C . ALA A 1 96 ? -15.136 -15.209 13.588 1.00 98.69 96 ALA A C 1
ATOM 681 O O . ALA A 1 96 ? -15.294 -14.767 14.732 1.00 98.69 96 ALA A O 1
ATOM 682 N N . ASP A 1 97 ? -14.159 -16.070 13.307 1.00 98.75 97 ASP A N 1
ATOM 683 C CA . ASP A 1 97 ? -13.085 -16.380 14.248 1.00 98.75 97 ASP A CA 1
ATOM 684 C C . ASP A 1 97 ? -12.279 -15.101 14.539 1.00 98.75 97 ASP A C 1
ATOM 686 O O . ASP A 1 97 ? -11.436 -14.681 13.744 1.00 98.75 97 ASP A O 1
ATOM 690 N N . MET A 1 98 ? -12.566 -14.469 15.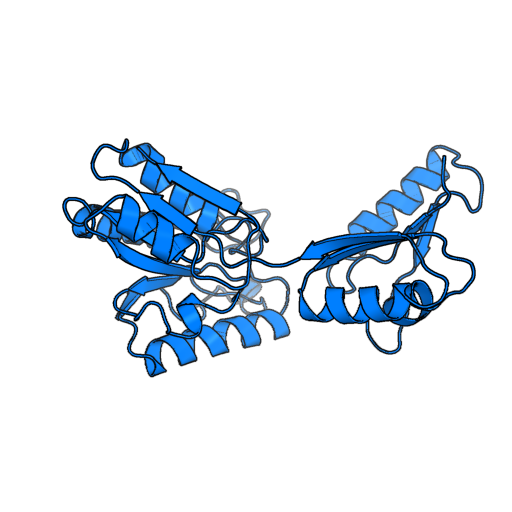681 1.00 98.62 98 MET A N 1
ATOM 691 C CA . MET A 1 98 ? -12.000 -13.175 16.070 1.00 98.62 98 MET A CA 1
ATOM 692 C C . MET A 1 98 ? -10.466 -13.185 16.124 1.00 98.62 98 MET A C 1
ATOM 694 O O . MET A 1 98 ? -9.841 -12.184 15.783 1.00 98.62 98 MET A O 1
ATOM 698 N N . ASP A 1 99 ? -9.840 -14.295 16.526 1.00 98.62 99 ASP A N 1
ATOM 699 C CA . ASP A 1 99 ? -8.377 -14.372 16.591 1.00 98.62 99 ASP A CA 1
ATOM 700 C C . ASP A 1 99 ? -7.777 -14.321 15.183 1.00 98.62 99 ASP A C 1
ATOM 702 O O . ASP A 1 99 ? -6.876 -13.520 14.918 1.00 98.62 99 ASP A O 1
ATOM 706 N N . LYS A 1 100 ? -8.342 -15.097 14.249 1.00 98.69 100 LYS A N 1
ATOM 707 C CA . LYS A 1 100 ? -7.924 -15.074 12.841 1.00 98.69 100 LYS A CA 1
ATOM 708 C C . LYS A 1 100 ? -8.254 -13.753 12.153 1.00 98.69 100 LYS A C 1
ATOM 710 O O . LYS A 1 100 ? -7.442 -13.266 11.3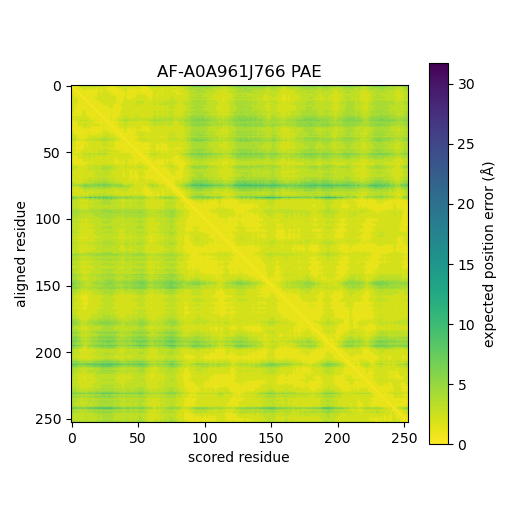69 1.00 98.69 100 LYS A O 1
ATOM 715 N N . ALA A 1 101 ? -9.416 -13.168 12.448 1.00 98.81 101 ALA A N 1
ATOM 716 C CA . ALA A 1 101 ? -9.836 -11.895 11.874 1.00 98.81 101 ALA A CA 1
ATOM 717 C C . ALA A 1 101 ? -8.889 -10.758 12.281 1.00 98.81 101 ALA A C 1
ATOM 719 O O . ALA A 1 101 ? -8.501 -9.955 11.431 1.00 98.81 101 ALA A O 1
ATOM 720 N N . ILE A 1 102 ? -8.455 -10.719 13.547 1.00 98.81 102 ILE A N 1
ATOM 721 C CA . ILE A 1 102 ? -7.462 -9.749 14.026 1.00 98.81 102 ILE A CA 1
ATOM 722 C C . ILE A 1 102 ? -6.098 -10.005 13.382 1.00 98.81 102 ILE A C 1
ATOM 724 O O . ILE A 1 102 ? -5.533 -9.076 12.808 1.00 98.81 102 ILE A O 1
ATOM 728 N N . GLU A 1 103 ? -5.588 -11.243 13.403 1.00 98.50 103 GLU A N 1
ATOM 729 C CA . GLU A 1 103 ? -4.287 -11.588 12.802 1.00 98.50 103 GLU A CA 1
ATOM 730 C C . GLU A 1 103 ? -4.235 -11.210 11.314 1.00 98.50 103 GLU A C 1
ATOM 732 O O . GLU A 1 103 ? -3.311 -10.539 10.841 1.00 98.50 103 GLU A O 1
ATOM 737 N N . GLY A 1 104 ? -5.251 -11.621 10.560 1.00 98.75 104 GLY A N 1
ATOM 738 C CA . GLY A 1 104 ? -5.312 -11.362 9.136 1.00 98.75 104 GLY A CA 1
ATOM 739 C C . GLY A 1 104 ? -5.542 -9.890 8.811 1.00 98.75 104 GLY A C 1
ATOM 740 O O . GLY A 1 104 ? -4.917 -9.390 7.873 1.00 98.75 104 GLY A O 1
ATOM 741 N N . THR A 1 105 ? -6.342 -9.169 9.606 1.00 98.81 105 THR A N 1
ATOM 742 C CA . THR A 1 105 ? -6.506 -7.716 9.438 1.00 98.81 105 THR A CA 1
ATOM 743 C C . THR A 1 105 ? -5.195 -6.989 9.723 1.00 98.81 105 THR A C 1
ATOM 745 O O . THR A 1 105 ? -4.746 -6.239 8.859 1.00 98.81 105 THR A O 1
ATOM 748 N N . MET A 1 106 ? -4.514 -7.287 10.838 1.00 98.62 106 MET A N 1
ATOM 749 C CA . MET A 1 106 ? -3.186 -6.743 11.165 1.00 98.62 106 MET A CA 1
ATOM 750 C C . MET A 1 106 ? -2.206 -6.909 10.003 1.00 98.62 106 MET A C 1
ATOM 752 O O . MET A 1 106 ? -1.555 -5.953 9.578 1.00 98.62 106 MET A O 1
ATOM 756 N N . ARG A 1 107 ? -2.140 -8.116 9.429 1.00 98.38 107 ARG A N 1
ATOM 757 C CA . ARG A 1 107 ? -1.287 -8.390 8.272 1.00 98.38 107 ARG A CA 1
ATOM 758 C C . ARG A 1 107 ? -1.711 -7.584 7.046 1.00 98.38 107 ARG A C 1
ATOM 760 O O . ARG A 1 107 ? -0.852 -7.017 6.380 1.00 98.38 107 ARG A O 1
ATOM 767 N N . SER A 1 108 ? -3.001 -7.548 6.726 1.00 98.56 108 SER A N 1
ATOM 768 C CA . SER A 1 108 ? -3.496 -6.858 5.529 1.00 98.56 108 SER A CA 1
ATOM 769 C C . SER A 1 108 ? -3.387 -5.333 5.608 1.00 98.56 108 SER A C 1
ATOM 771 O O . SER A 1 108 ? -3.223 -4.703 4.572 1.00 98.56 108 SER A O 1
ATOM 773 N N . VAL A 1 109 ? -3.410 -4.740 6.803 1.00 98.75 109 VAL A N 1
ATOM 774 C CA . VAL A 1 109 ? -3.263 -3.288 6.981 1.00 98.75 109 VAL A CA 1
ATOM 775 C C . VAL A 1 109 ? -1.789 -2.884 7.043 1.00 98.75 109 VAL A C 1
ATOM 777 O O . VAL A 1 109 ? -1.381 -1.921 6.399 1.00 98.75 109 VAL A O 1
ATOM 780 N N . PHE A 1 110 ? -0.966 -3.608 7.810 1.00 98.75 110 PHE A N 1
ATOM 781 C CA . PHE A 1 110 ? 0.353 -3.108 8.213 1.00 98.75 110 PHE A CA 1
ATOM 782 C C . PHE A 1 110 ? 1.549 -3.809 7.551 1.00 98.75 110 PHE A C 1
ATOM 784 O O . PHE A 1 110 ? 2.681 -3.331 7.687 1.00 98.75 110 PHE A O 1
ATOM 791 N N . ALA A 1 111 ? 1.352 -4.906 6.805 1.00 98.06 111 ALA A N 1
ATOM 792 C CA . ALA A 1 111 ? 2.454 -5.561 6.095 1.00 98.06 111 ALA A CA 1
ATOM 793 C C . ALA A 1 111 ? 3.189 -4.575 5.173 1.00 98.06 111 ALA A C 1
ATOM 795 O O . ALA A 1 111 ? 2.572 -3.769 4.482 1.00 98.06 111 ALA A O 1
ATOM 796 N N . ASN A 1 112 ? 4.525 -4.641 5.166 1.00 98.38 112 ASN A N 1
ATOM 797 C CA . ASN A 1 112 ? 5.383 -3.705 4.429 1.00 98.38 112 ASN A CA 1
ATOM 798 C C . ASN A 1 112 ? 5.115 -2.218 4.763 1.00 98.38 112 ASN A C 1
ATOM 800 O O . ASN A 1 112 ? 5.203 -1.355 3.888 1.00 98.38 112 ASN A O 1
ATOM 804 N N . CYS A 1 113 ? 4.757 -1.913 6.018 1.00 98.62 113 CYS A N 1
ATOM 805 C CA . CYS A 1 113 ? 4.345 -0.567 6.428 1.00 98.62 113 CYS A CA 1
ATOM 806 C C . CYS A 1 113 ? 3.123 -0.076 5.614 1.00 98.62 113 CYS A C 1
ATOM 808 O O . CYS A 1 113 ? 3.060 1.075 5.196 1.00 98.62 113 CYS A O 1
ATOM 810 N N . GLY A 1 114 ? 2.191 -0.985 5.304 1.00 98.50 114 GLY A N 1
ATOM 811 C CA . GLY A 1 114 ? 0.995 -0.727 4.490 1.00 98.50 114 GLY A CA 1
ATOM 812 C C . GLY A 1 114 ? 1.259 -0.403 3.014 1.00 98.50 114 GLY A C 1
ATOM 813 O O . GLY A 1 114 ? 0.342 -0.061 2.276 1.00 98.50 114 GLY A O 1
ATOM 814 N N . GLN A 1 115 ? 2.501 -0.531 2.539 1.00 98.75 115 GLN A N 1
ATOM 815 C CA . GLN A 1 115 ? 2.882 -0.232 1.153 1.00 98.75 115 GLN A CA 1
ATOM 816 C C . GLN A 1 115 ? 2.696 -1.464 0.264 1.00 98.75 115 GLN A C 1
ATOM 818 O O . GLN A 1 115 ? 3.650 -2.011 -0.301 1.00 98.75 115 GLN A O 1
ATOM 823 N N . VAL A 1 116 ? 1.460 -1.951 0.200 1.00 98.19 116 VAL A N 1
ATOM 824 C CA . VAL A 1 116 ? 1.050 -3.098 -0.612 1.00 98.19 116 VAL A CA 1
ATOM 825 C C . VAL A 1 116 ? -0.258 -2.726 -1.295 1.00 98.19 116 VAL A C 1
ATOM 827 O O . VAL A 1 116 ? -1.207 -2.354 -0.617 1.00 98.19 116 VAL A O 1
ATOM 830 N N . CYS A 1 117 ? -0.350 -2.878 -2.619 1.00 97.19 117 CYS A N 1
ATOM 831 C CA . CYS A 1 117 ? -1.579 -2.554 -3.360 1.00 97.19 117 CYS A CA 1
ATOM 832 C C . CYS A 1 117 ? -2.797 -3.353 -2.881 1.00 97.19 117 CYS A C 1
ATOM 834 O O . CYS A 1 117 ? -3.917 -2.887 -3.007 1.00 97.19 117 CYS A O 1
ATOM 836 N N . LEU A 1 118 ? -2.578 -4.525 -2.282 1.00 98.12 118 LEU A N 1
ATOM 837 C CA . LEU A 1 118 ? -3.606 -5.386 -1.693 1.00 98.12 118 LEU A CA 1
ATOM 838 C C . LEU A 1 118 ? -4.019 -4.973 -0.265 1.00 98.12 118 LEU A C 1
ATOM 840 O O . LEU A 1 118 ? -4.858 -5.645 0.332 1.00 98.12 118 LEU A O 1
ATOM 844 N N . GLY A 1 119 ? -3.411 -3.927 0.305 1.00 97.88 119 GLY A N 1
ATOM 845 C CA . GLY A 1 119 ? -3.625 -3.518 1.692 1.00 97.88 119 GLY A CA 1
ATOM 846 C C . GLY A 1 119 ? -5.043 -3.006 1.958 1.00 97.88 119 GLY A C 1
ATOM 847 O O . GLY A 1 119 ? -5.644 -2.351 1.105 1.00 97.88 119 GLY A O 1
ATOM 848 N N . THR A 1 120 ? -5.605 -3.322 3.123 1.00 98.50 120 THR A N 1
ATOM 849 C CA . THR A 1 120 ? -7.016 -3.060 3.471 1.00 98.50 120 THR A CA 1
ATOM 850 C C . THR A 1 120 ? -7.180 -1.775 4.281 1.00 98.50 120 THR A C 1
ATOM 852 O O . THR A 1 120 ? -7.345 -1.774 5.496 1.00 98.50 120 THR A O 1
ATOM 855 N N . GLU A 1 121 ? -7.176 -0.633 3.598 1.00 98.81 121 GLU A N 1
ATOM 856 C CA . GLU A 1 121 ? -7.319 0.671 4.266 1.00 98.81 121 GLU A CA 1
ATOM 857 C C . GLU A 1 121 ? -8.754 0.963 4.756 1.00 98.81 121 GLU A C 1
ATOM 859 O O . GLU A 1 121 ? -8.966 1.912 5.514 1.00 98.81 121 GLU A O 1
ATOM 864 N N . ARG A 1 122 ? -9.745 0.157 4.349 1.00 98.75 122 ARG A N 1
ATOM 865 C CA . ARG A 1 122 ? -11.119 0.176 4.875 1.00 98.75 122 ARG A CA 1
ATOM 866 C C . ARG A 1 122 ? -11.403 -1.134 5.600 1.00 98.75 122 ARG A C 1
ATOM 868 O O . ARG A 1 122 ? -11.251 -2.200 5.010 1.00 98.75 122 ARG A O 1
ATOM 875 N N . VAL A 1 123 ? -11.843 -1.072 6.850 1.00 98.88 123 VAL A N 1
ATOM 876 C CA . VAL A 1 123 ? -12.186 -2.260 7.641 1.00 98.88 123 VAL A CA 1
ATOM 877 C C . VAL A 1 123 ? -13.621 -2.123 8.133 1.00 98.88 123 VAL A C 1
ATOM 879 O O . VAL A 1 123 ? -13.910 -1.318 9.009 1.00 98.88 123 VAL A O 1
ATOM 882 N N . TYR A 1 124 ? -14.529 -2.904 7.564 1.00 98.94 124 TYR A N 1
ATOM 883 C CA . TYR A 1 124 ? -15.924 -2.959 7.975 1.00 98.94 124 TYR A CA 1
ATOM 884 C C . TYR A 1 124 ? -16.108 -4.068 9.009 1.00 98.94 124 TYR A C 1
ATOM 886 O O . TYR A 1 124 ? -15.700 -5.203 8.770 1.00 98.94 124 TYR A O 1
ATOM 894 N N . VAL A 1 125 ? -16.721 -3.758 10.148 1.00 98.94 125 VAL A N 1
ATOM 895 C CA . VAL A 1 125 ? -16.922 -4.718 11.244 1.00 98.94 125 VAL A CA 1
ATOM 896 C C . VAL A 1 125 ? -18.377 -4.711 11.687 1.00 98.94 125 VAL A C 1
ATOM 898 O O . VAL A 1 125 ? -18.954 -3.646 11.908 1.00 98.94 125 VAL A O 1
ATOM 901 N N . GLU A 1 126 ? -18.974 -5.890 11.831 1.00 98.88 126 GLU A N 1
ATOM 902 C CA . GLU A 1 126 ? -20.377 -6.000 12.212 1.00 98.88 126 GLU A CA 1
ATOM 903 C C . GLU A 1 126 ? -20.585 -5.477 13.641 1.00 98.88 126 GLU A C 1
ATOM 905 O O . GLU A 1 126 ? -19.812 -5.769 14.565 1.00 98.88 126 GLU A O 1
ATOM 910 N N . ARG A 1 127 ? -21.639 -4.679 13.836 1.00 98.69 127 ARG A N 1
ATOM 911 C CA . ARG A 1 127 ? -21.863 -3.897 15.059 1.00 98.69 127 ARG A CA 1
ATOM 912 C C . ARG A 1 127 ? -21.756 -4.692 16.372 1.00 98.69 127 ARG A C 1
ATOM 914 O O . ARG A 1 127 ? -21.164 -4.144 17.302 1.00 98.69 127 ARG A O 1
ATOM 921 N N . PRO A 1 128 ? -22.244 -5.946 16.497 1.00 98.69 128 PRO A N 1
ATOM 922 C CA . PRO A 1 128 ? -22.148 -6.705 17.748 1.00 98.69 128 PRO A CA 1
ATOM 923 C C . PRO A 1 128 ? -20.716 -6.963 18.238 1.00 98.69 128 PRO A C 1
ATOM 925 O O . PRO A 1 128 ? -20.515 -7.155 19.437 1.00 98.69 128 PRO A O 1
ATOM 928 N N . VAL A 1 129 ? -19.728 -6.972 17.336 1.00 98.75 129 VAL A N 1
ATOM 929 C CA . VAL A 1 129 ? -18.320 -7.260 17.659 1.00 98.75 129 VAL A CA 1
ATOM 930 C C . VAL A 1 129 ? -17.385 -6.064 17.447 1.00 98.75 129 VAL A C 1
ATOM 932 O O . VAL A 1 129 ? -16.208 -6.153 17.798 1.00 98.75 129 VAL A O 1
ATOM 935 N N . TYR A 1 130 ? -17.905 -4.936 16.945 1.00 98.88 130 TYR A N 1
ATOM 936 C CA . TYR A 1 130 ? -17.149 -3.728 16.591 1.00 98.88 130 TYR A CA 1
ATOM 937 C C . TYR A 1 130 ? -16.208 -3.246 17.704 1.00 98.88 130 TYR A C 1
ATOM 939 O O . TYR A 1 130 ? -14.998 -3.180 17.495 1.00 98.88 130 TYR A O 1
ATOM 947 N N . ASP A 1 131 ? -16.730 -2.978 18.905 1.00 98.75 131 ASP A N 1
ATOM 948 C CA . ASP A 1 131 ? -15.922 -2.417 20.001 1.00 98.75 131 ASP A CA 1
ATOM 949 C C . ASP A 1 131 ? -14.797 -3.371 20.429 1.00 98.75 131 ASP A C 1
ATOM 951 O O . ASP A 1 131 ? -13.665 -2.956 20.685 1.00 98.75 131 ASP A O 1
ATOM 955 N N . THR A 1 132 ? -15.099 -4.673 20.472 1.00 98.75 132 THR A N 1
ATOM 956 C CA . THR A 1 132 ? -14.114 -5.705 20.827 1.00 98.75 132 THR A CA 1
ATOM 957 C C . THR A 1 132 ? -13.029 -5.799 19.761 1.00 98.75 132 THR A C 1
ATOM 959 O O . THR A 1 132 ? -11.846 -5.877 20.091 1.00 98.75 132 THR A O 1
ATOM 962 N N . PHE A 1 133 ? -13.415 -5.760 18.486 1.00 98.88 133 PHE A N 1
ATOM 963 C CA . PHE A 1 133 ? -12.482 -5.802 17.371 1.00 98.88 133 PHE A CA 1
ATOM 964 C C . PHE A 1 133 ? -11.555 -4.582 17.363 1.00 98.88 133 PHE A C 1
ATOM 966 O O . PHE A 1 133 ? -10.339 -4.749 17.321 1.00 98.88 133 PHE A O 1
ATOM 973 N N . VAL A 1 134 ? -12.101 -3.364 17.475 1.00 98.88 134 VAL A N 1
ATOM 974 C CA . VAL A 1 134 ? -11.316 -2.115 17.495 1.00 98.88 134 VAL A CA 1
ATOM 975 C C . VAL A 1 134 ? -10.314 -2.121 18.649 1.00 98.88 134 VAL A C 1
ATOM 977 O O . VAL A 1 134 ? -9.138 -1.822 18.442 1.00 98.88 134 VAL A O 1
ATOM 980 N N . ALA A 1 135 ? -10.744 -2.514 19.852 1.00 98.88 135 ALA A N 1
ATOM 981 C CA . ALA A 1 135 ? -9.867 -2.583 21.018 1.00 98.88 135 ALA A CA 1
ATOM 982 C C . ALA A 1 135 ? -8.718 -3.589 20.835 1.00 98.88 135 ALA A C 1
ATOM 984 O O . ALA A 1 135 ? -7.577 -3.301 21.200 1.00 98.88 135 ALA A O 1
ATOM 985 N N . ARG A 1 136 ? -8.999 -4.760 20.250 1.00 98.81 136 ARG A N 1
ATOM 986 C CA . ARG A 1 136 ? -7.980 -5.783 19.980 1.00 98.81 136 ARG A CA 1
ATOM 987 C C . ARG A 1 136 ? -7.022 -5.368 18.868 1.00 98.81 136 ARG A C 1
ATOM 989 O O . ARG A 1 136 ? -5.817 -5.514 19.039 1.00 98.81 136 ARG A O 1
ATOM 996 N N . LEU A 1 137 ? -7.535 -4.818 17.768 1.00 98.88 137 LEU A N 1
ATOM 997 C CA . LEU A 1 137 ? -6.714 -4.357 16.648 1.00 98.88 137 LEU A CA 1
ATOM 998 C C . LEU A 1 137 ? -5.768 -3.237 17.096 1.00 98.88 137 LEU A C 1
ATOM 1000 O O . LEU A 1 137 ? -4.588 -3.252 16.759 1.00 98.88 137 LEU A O 1
ATOM 1004 N N . LYS A 1 138 ? -6.268 -2.312 17.925 1.00 98.88 138 LYS A N 1
ATOM 1005 C CA . LYS A 1 138 ? -5.456 -1.287 18.585 1.00 98.88 138 LYS A CA 1
ATOM 1006 C C . LYS A 1 138 ? -4.311 -1.896 19.391 1.00 98.88 138 LYS A C 1
ATOM 1008 O O . LYS A 1 138 ? -3.170 -1.492 19.204 1.00 98.88 138 LYS A O 1
ATOM 1013 N N . ALA A 1 139 ? -4.615 -2.845 20.278 1.00 98.81 139 ALA A N 1
ATOM 1014 C CA . ALA A 1 139 ? -3.606 -3.454 21.140 1.00 98.81 139 ALA A CA 1
ATOM 1015 C C . ALA A 1 139 ? -2.495 -4.142 20.326 1.00 98.81 139 ALA A C 1
ATOM 1017 O O . ALA A 1 139 ? -1.319 -3.992 20.645 1.00 98.81 139 ALA A O 1
ATOM 1018 N N . GLU A 1 140 ? -2.850 -4.847 19.250 1.00 98.56 140 GLU A N 1
ATOM 1019 C CA . GLU A 1 140 ? -1.871 -5.477 18.358 1.00 98.56 140 GLU A CA 1
ATOM 1020 C C . GLU A 1 140 ? -1.042 -4.447 17.572 1.00 98.56 140 GLU A C 1
ATOM 1022 O O . GLU A 1 140 ? 0.171 -4.609 17.445 1.00 98.56 140 GLU A O 1
ATOM 1027 N N . ALA A 1 141 ? -1.655 -3.359 17.092 1.00 98.69 141 ALA A N 1
ATOM 1028 C CA . ALA A 1 141 ? -0.942 -2.273 16.412 1.00 98.69 141 ALA A CA 1
ATOM 1029 C C . ALA A 1 141 ? 0.056 -1.555 17.334 1.00 98.69 141 ALA A C 1
ATOM 1031 O O . ALA A 1 141 ? 1.180 -1.271 16.922 1.00 98.69 141 ALA A O 1
ATOM 1032 N N . GLU A 1 142 ? -0.311 -1.321 18.595 1.00 98.62 142 GLU A N 1
ATOM 1033 C CA . GLU A 1 142 ? 0.569 -0.712 19.603 1.00 98.62 142 GLU A CA 1
ATOM 1034 C C . GLU A 1 142 ? 1.720 -1.634 20.034 1.00 98.62 142 GLU A C 1
ATOM 1036 O O . GLU A 1 142 ? 2.762 -1.151 20.475 1.00 98.62 142 GLU A O 1
ATOM 1041 N N . ASN A 1 143 ? 1.570 -2.951 19.859 1.00 98.12 143 ASN A N 1
ATOM 1042 C CA . ASN A 1 143 ? 2.622 -3.939 20.112 1.00 98.12 143 ASN A CA 1
ATOM 1043 C C . ASN A 1 143 ? 3.612 -4.096 18.943 1.00 98.12 143 ASN A C 1
ATOM 1045 O O . ASN A 1 143 ? 4.554 -4.891 19.037 1.00 98.12 143 ASN A O 1
ATOM 1049 N N . MET A 1 144 ? 3.425 -3.379 17.830 1.00 98.19 144 MET A N 1
ATOM 1050 C CA . MET A 1 144 ? 4.359 -3.433 16.710 1.00 98.19 144 MET A CA 1
ATOM 1051 C C . MET A 1 144 ? 5.685 -2.748 17.062 1.00 98.19 144 MET A C 1
ATOM 1053 O O . MET A 1 144 ? 5.729 -1.632 17.571 1.00 98.19 144 MET A O 1
ATOM 1057 N N . HIS A 1 145 ? 6.790 -3.408 16.728 1.00 97.88 145 HIS A N 1
ATOM 1058 C CA . HIS A 1 145 ? 8.141 -2.933 16.98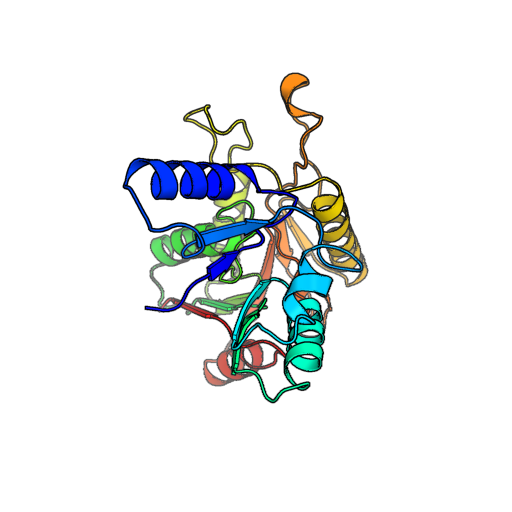8 1.00 97.88 145 HIS A CA 1
ATOM 1059 C C . HIS A 1 145 ? 8.733 -2.335 15.713 1.00 97.88 145 HIS A C 1
ATOM 1061 O O . HIS A 1 145 ? 9.036 -3.044 14.748 1.00 97.88 145 HIS A O 1
ATOM 1067 N N . LEU A 1 146 ? 8.889 -1.014 15.711 1.00 98.25 146 LEU A N 1
ATOM 1068 C CA . LEU A 1 146 ? 9.494 -0.283 14.605 1.00 98.25 146 LEU A CA 1
ATOM 1069 C C . LEU A 1 146 ? 11.014 -0.307 14.762 1.00 98.25 146 LEU A C 1
ATOM 1071 O O . LEU A 1 146 ? 11.537 0.069 15.812 1.00 98.25 146 LEU A O 1
ATOM 1075 N N . GLY A 1 147 ? 11.731 -0.725 13.723 1.00 97.69 147 GLY A N 1
ATOM 1076 C CA . GLY A 1 147 ? 13.174 -0.912 13.839 1.00 97.69 147 GLY A CA 1
ATOM 1077 C C . GLY A 1 147 ? 13.870 -1.319 12.548 1.00 97.69 147 GLY A C 1
ATOM 1078 O O . GLY A 1 147 ? 13.269 -1.400 11.475 1.00 97.69 147 GLY A O 1
ATOM 1079 N N . ALA A 1 148 ? 15.182 -1.527 12.649 1.00 96.56 148 ALA A N 1
ATOM 1080 C CA . ALA A 1 148 ? 16.021 -1.921 11.524 1.00 96.56 148 ALA A CA 1
ATOM 1081 C C . ALA A 1 148 ? 15.670 -3.333 11.025 1.00 96.56 148 ALA A C 1
ATOM 1083 O O . ALA A 1 148 ? 15.232 -4.184 11.798 1.00 96.56 148 ALA A O 1
ATOM 1084 N N . SER A 1 149 ? 15.882 -3.596 9.733 1.00 94.81 149 SER A N 1
ATOM 1085 C CA . SER A 1 149 ? 15.494 -4.868 9.108 1.00 94.81 149 SER A CA 1
ATOM 1086 C C . SER A 1 149 ? 16.347 -6.071 9.528 1.00 94.81 149 SER A C 1
ATOM 1088 O O . SER A 1 149 ? 15.986 -7.201 9.219 1.00 94.81 149 SER A O 1
ATOM 1090 N N . ASP A 1 150 ? 17.494 -5.845 10.168 1.00 95.44 150 ASP A N 1
ATOM 1091 C CA . ASP A 1 150 ? 18.387 -6.875 10.707 1.00 95.44 150 ASP A CA 1
ATOM 1092 C C . ASP A 1 150 ? 18.171 -7.153 12.207 1.00 95.44 150 ASP A C 1
ATOM 1094 O O . ASP A 1 150 ? 18.755 -8.101 12.736 1.00 95.44 150 ASP A O 1
ATOM 1098 N N . ASP A 1 151 ? 17.310 -6.385 12.885 1.00 96.94 151 ASP A N 1
ATOM 1099 C CA . ASP A 1 151 ? 16.883 -6.679 14.255 1.00 96.94 151 ASP A CA 1
ATOM 1100 C C . ASP A 1 151 ? 15.755 -7.730 14.237 1.00 96.94 151 ASP A C 1
ATOM 1102 O O . ASP A 1 151 ? 14.697 -7.485 13.649 1.00 96.94 151 ASP A O 1
ATOM 1106 N N . PRO A 1 152 ? 15.932 -8.896 14.891 1.00 96.94 152 PRO A N 1
ATOM 1107 C CA . PRO A 1 152 ? 14.927 -9.959 14.912 1.00 96.94 152 PRO A CA 1
ATOM 1108 C C . PRO A 1 152 ? 13.625 -9.584 15.636 1.00 96.94 152 PRO A C 1
ATOM 1110 O O . PRO A 1 152 ? 12.641 -10.307 15.495 1.00 96.94 152 PRO A O 1
ATOM 1113 N N . ASN A 1 153 ? 13.608 -8.501 16.418 1.00 96.88 153 ASN A N 1
ATOM 1114 C CA . ASN A 1 153 ? 12.404 -8.022 17.097 1.00 96.88 153 ASN A CA 1
ATOM 1115 C C . ASN A 1 153 ? 11.601 -7.032 16.248 1.00 96.88 153 ASN A C 1
ATOM 1117 O O . ASN A 1 153 ? 10.464 -6.739 16.601 1.00 96.88 153 ASN A O 1
ATOM 1121 N N . THR A 1 154 ? 12.159 -6.511 15.152 1.00 98.12 154 THR A N 1
ATOM 1122 C CA . THR A 1 154 ? 11.451 -5.579 14.271 1.00 98.12 154 THR A CA 1
ATOM 1123 C C . THR A 1 154 ? 10.273 -6.277 13.604 1.00 98.12 154 THR A C 1
ATOM 1125 O O . THR A 1 154 ? 10.439 -7.257 12.878 1.00 98.12 154 THR A O 1
ATOM 1128 N N . THR A 1 155 ? 9.080 -5.713 13.770 1.00 97.75 155 THR A N 1
ATOM 1129 C CA . THR A 1 155 ? 7.867 -6.169 13.080 1.00 97.75 155 THR A CA 1
ATOM 1130 C C . THR A 1 155 ? 7.389 -5.184 12.014 1.00 97.75 155 THR A C 1
ATOM 1132 O O . THR A 1 155 ? 6.529 -5.540 11.211 1.00 97.75 155 THR A O 1
ATOM 1135 N N . MET A 1 156 ? 7.941 -3.963 11.956 1.00 98.38 156 MET A N 1
ATOM 1136 C CA . MET A 1 156 ? 7.634 -2.992 10.901 1.00 98.38 156 MET A CA 1
ATOM 1137 C C . MET A 1 156 ? 8.814 -2.073 10.571 1.00 98.38 156 MET A C 1
ATOM 1139 O O . MET A 1 156 ? 9.442 -1.490 11.451 1.00 98.38 156 MET A O 1
ATOM 1143 N N . GLY A 1 157 ? 9.093 -1.931 9.274 1.00 98.44 157 GLY A N 1
ATOM 1144 C CA . GLY A 1 157 ? 10.080 -0.990 8.742 1.00 98.44 157 GLY A CA 1
ATOM 1145 C C . GLY A 1 157 ? 9.492 0.398 8.436 1.00 98.44 157 GLY A C 1
ATOM 1146 O O . GLY A 1 157 ? 8.319 0.650 8.710 1.00 98.44 157 GLY A O 1
ATOM 1147 N N . PRO A 1 158 ? 10.292 1.306 7.854 1.00 98.62 158 PRO A N 1
ATOM 1148 C CA . PRO A 1 158 ? 9.838 2.637 7.463 1.00 98.62 158 PRO A CA 1
ATOM 1149 C C . PRO A 1 158 ? 9.044 2.614 6.144 1.00 98.62 158 PRO A C 1
ATOM 1151 O O . PRO A 1 158 ? 9.022 1.619 5.415 1.00 98.62 158 PRO A O 1
ATOM 1154 N N . LEU A 1 159 ? 8.459 3.761 5.794 1.00 98.88 159 LEU A N 1
ATOM 1155 C CA . LEU A 1 159 ? 8.015 4.032 4.428 1.00 98.88 159 LEU A CA 1
ATOM 1156 C C . LEU A 1 159 ? 9.217 4.121 3.473 1.00 98.88 159 LEU A C 1
ATOM 1158 O O . LEU A 1 159 ? 10.359 4.310 3.895 1.00 98.88 159 LEU A O 1
ATOM 1162 N N . ILE A 1 160 ? 8.953 4.007 2.172 1.00 98.69 160 ILE A N 1
ATOM 1163 C CA . ILE A 1 160 ? 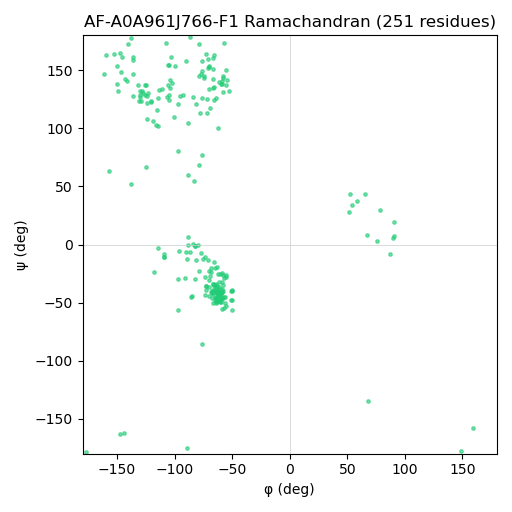9.987 3.919 1.138 1.00 98.69 160 ILE A CA 1
ATOM 1164 C C . ILE A 1 160 ? 10.846 5.184 1.034 1.00 98.69 160 ILE A C 1
ATOM 1166 O O . ILE A 1 160 ? 12.047 5.091 0.798 1.00 98.69 160 ILE A O 1
ATOM 1170 N N . SER A 1 161 ? 10.254 6.365 1.228 1.00 98.69 161 SER A N 1
ATOM 1171 C CA . SER A 1 161 ? 10.953 7.641 1.080 1.00 98.69 161 SER A CA 1
ATOM 1172 C C . SER A 1 161 ? 10.340 8.746 1.940 1.00 98.69 161 SER A C 1
ATOM 1174 O O . SER A 1 161 ? 9.212 8.650 2.430 1.00 98.69 161 SER A O 1
ATOM 1176 N N . GLN A 1 162 ? 11.098 9.830 2.127 1.00 98.56 162 GLN A N 1
ATOM 1177 C CA . GLN A 1 162 ? 10.631 11.016 2.853 1.00 98.56 162 GLN A CA 1
ATOM 1178 C C . GLN A 1 162 ? 9.474 11.721 2.133 1.00 98.56 162 GLN A C 1
ATOM 1180 O O . GLN A 1 162 ? 8.569 12.238 2.786 1.00 98.56 162 GLN A O 1
ATOM 1185 N N . GLU A 1 163 ? 9.485 11.713 0.798 1.00 98.50 163 GLU A N 1
ATOM 1186 C CA . GLU A 1 163 ? 8.392 12.234 -0.026 1.00 98.50 163 GLU A CA 1
ATOM 1187 C C . GLU A 1 163 ? 7.111 11.428 0.200 1.00 98.50 163 GLU A C 1
ATOM 1189 O O . GLU A 1 163 ? 6.057 12.004 0.481 1.00 98.50 163 GLU A O 1
ATOM 1194 N N . HIS A 1 164 ? 7.213 10.094 0.189 1.00 98.81 164 HIS A N 1
ATOM 1195 C CA . HIS A 1 164 ? 6.064 9.233 0.456 1.00 98.81 164 HIS A CA 1
ATOM 1196 C C . HIS A 1 164 ? 5.537 9.406 1.886 1.00 98.81 164 HIS A C 1
ATOM 1198 O O . HIS A 1 164 ? 4.332 9.528 2.099 1.00 98.81 164 HIS A O 1
ATOM 1204 N N . ARG A 1 165 ? 6.428 9.547 2.878 1.00 98.81 165 ARG A N 1
ATOM 1205 C CA . ARG A 1 165 ? 6.021 9.896 4.248 1.00 98.81 165 ARG A CA 1
ATOM 1206 C C . ARG A 1 165 ? 5.264 11.219 4.316 1.00 98.81 165 ARG A C 1
ATOM 1208 O O . ARG A 1 165 ? 4.281 11.308 5.048 1.00 98.81 165 ARG A O 1
ATOM 1215 N N . ALA A 1 166 ? 5.689 12.238 3.570 1.00 98.81 166 ALA A N 1
ATOM 1216 C CA . ALA A 1 166 ? 4.982 13.514 3.525 1.00 98.81 166 ALA A CA 1
ATOM 1217 C C . ALA A 1 166 ? 3.565 13.367 2.938 1.00 98.81 166 ALA A C 1
ATOM 1219 O O . ALA A 1 166 ? 2.629 13.950 3.490 1.00 98.81 166 ALA A O 1
ATOM 1220 N N . LYS A 1 167 ? 3.383 12.541 1.892 1.00 98.69 167 LYS A N 1
ATOM 1221 C CA . LYS A 1 167 ? 2.051 12.170 1.377 1.00 98.69 167 LYS A CA 1
ATOM 1222 C C . LYS A 1 167 ? 1.210 11.530 2.483 1.00 98.69 167 LYS A C 1
ATOM 1224 O O . LYS A 1 167 ? 0.126 12.032 2.770 1.00 98.69 167 LYS A O 1
ATOM 1229 N N . VAL A 1 168 ? 1.705 10.474 3.131 1.00 98.88 168 VAL A N 1
ATOM 1230 C CA . VAL A 1 168 ? 0.958 9.746 4.177 1.00 98.88 168 VAL A CA 1
ATOM 1231 C C . VAL A 1 168 ? 0.580 10.671 5.340 1.00 98.88 168 VAL A C 1
ATOM 1233 O O . VAL A 1 168 ? -0.588 10.739 5.716 1.00 98.88 168 VAL A O 1
ATOM 1236 N N . MET A 1 169 ? 1.518 11.480 5.839 1.00 98.81 169 MET A N 1
ATOM 1237 C CA . MET A 1 169 ? 1.241 12.458 6.900 1.00 98.81 169 MET A CA 1
ATOM 1238 C C . MET A 1 169 ? 0.199 13.509 6.497 1.00 98.81 169 MET A C 1
ATOM 1240 O O . MET A 1 169 ? -0.561 13.973 7.348 1.00 98.81 169 MET A O 1
ATOM 1244 N N . SER A 1 170 ? 0.133 13.889 5.216 1.00 98.81 170 SER A N 1
ATOM 1245 C CA . SER A 1 170 ? -0.903 14.811 4.737 1.00 98.81 170 SER A CA 1
ATOM 1246 C C . SER A 1 170 ? -2.307 14.206 4.837 1.00 98.81 170 SER A C 1
ATOM 1248 O O . SER A 1 170 ? -3.239 14.916 5.209 1.00 98.81 170 SER A O 1
ATOM 1250 N N . TYR A 1 171 ? -2.447 12.894 4.615 1.00 98.88 171 TYR A N 1
ATOM 1251 C CA . TYR A 1 171 ? -3.705 12.178 4.826 1.00 98.88 171 TYR A CA 1
ATOM 1252 C C . TYR A 1 171 ? -4.028 11.999 6.307 1.00 98.88 171 TYR A C 1
ATOM 1254 O O . TYR A 1 171 ? -5.188 12.105 6.678 1.00 98.88 171 TYR A O 1
ATOM 1262 N N . TYR A 1 172 ? -3.034 11.788 7.173 1.00 98.81 172 TYR A N 1
ATOM 1263 C CA . TYR A 1 172 ? -3.289 11.718 8.618 1.00 98.81 172 TYR A CA 1
ATOM 1264 C C . TYR A 1 172 ? -3.834 13.047 9.151 1.00 98.81 172 TYR A C 1
ATOM 1266 O O . TYR A 1 172 ? -4.787 13.068 9.927 1.00 98.81 172 TYR A O 1
ATOM 1274 N N . LYS A 1 173 ? -3.286 14.172 8.673 1.00 98.75 173 LYS A N 1
ATOM 1275 C CA . LYS A 1 173 ? -3.826 15.505 8.969 1.00 98.75 173 LYS A CA 1
ATOM 1276 C C . LYS A 1 173 ? -5.242 15.678 8.415 1.00 98.75 173 LYS A C 1
ATOM 1278 O O . LYS A 1 173 ? -6.106 16.173 9.131 1.00 98.75 173 LYS A O 1
ATOM 1283 N N . LEU A 1 174 ? -5.471 15.258 7.168 1.00 98.75 174 LEU A N 1
ATOM 1284 C CA . LEU A 1 174 ? -6.782 15.325 6.524 1.00 98.75 174 LEU A CA 1
ATOM 1285 C C . LEU A 1 174 ? -7.835 14.519 7.291 1.00 98.75 174 LEU A C 1
ATOM 1287 O O . LEU A 1 174 ? -8.920 15.035 7.510 1.00 98.75 174 LEU A O 1
ATOM 1291 N N . ALA A 1 175 ? -7.510 13.316 7.770 1.00 98.62 175 ALA A N 1
ATOM 1292 C CA . ALA A 1 175 ? -8.436 12.488 8.541 1.00 98.62 175 ALA A CA 1
ATOM 1293 C C . ALA A 1 175 ? -8.954 13.230 9.782 1.00 98.62 175 ALA A C 1
ATOM 1295 O O . ALA A 1 175 ? -10.155 13.259 10.036 1.00 98.62 175 ALA A O 1
ATOM 1296 N N . VAL A 1 176 ? -8.063 13.895 10.525 1.00 98.25 176 VAL A N 1
ATOM 1297 C CA . VAL A 1 176 ? -8.444 14.710 11.691 1.00 98.25 176 VAL A CA 1
ATOM 1298 C C . VAL A 1 176 ? -9.298 15.916 11.278 1.00 98.25 176 VAL A C 1
ATOM 1300 O O . VAL A 1 176 ? -10.261 16.246 11.966 1.00 98.25 176 VAL A O 1
ATOM 1303 N N . GLU A 1 177 ? -8.986 16.564 10.151 1.00 98.38 177 GLU A N 1
ATOM 1304 C CA . GLU A 1 177 ? -9.799 17.657 9.590 1.00 98.38 177 GLU A CA 1
ATOM 1305 C C . GLU A 1 177 ? -11.200 17.184 9.155 1.00 98.38 177 GLU A C 1
ATOM 1307 O O . GLU A 1 177 ? -12.168 17.928 9.308 1.00 98.38 177 GLU A O 1
ATOM 1312 N N . GLU A 1 178 ? -11.319 15.945 8.673 1.00 98.00 178 GLU A N 1
ATOM 1313 C CA . GLU A 1 178 ? -12.577 15.276 8.308 1.00 98.00 178 GLU A CA 1
ATOM 1314 C C . GLU A 1 178 ? -13.335 14.703 9.522 1.00 98.00 178 GLU A C 1
ATOM 1316 O O . GLU A 1 178 ? -14.435 14.175 9.368 1.00 98.00 178 GLU A O 1
ATOM 1321 N N . GLY A 1 179 ? -12.796 14.861 10.737 1.00 98.06 179 GLY A N 1
ATOM 1322 C CA . GLY A 1 179 ? -13.458 14.487 11.987 1.00 98.06 179 GLY A CA 1
ATOM 1323 C C . GLY A 1 179 ? -13.181 13.062 12.463 1.00 98.06 179 GLY A C 1
ATOM 1324 O O . GLY A 1 179 ? -13.942 12.550 13.282 1.00 98.06 179 GLY A O 1
ATOM 1325 N N . ALA A 1 180 ? -12.109 12.425 11.983 1.00 98.44 180 ALA A N 1
ATOM 1326 C CA . ALA A 1 180 ? -11.711 11.102 12.444 1.00 98.44 180 ALA A CA 1
ATOM 1327 C C . ALA A 1 180 ? -11.436 11.080 13.952 1.00 98.44 180 ALA A C 1
ATOM 1329 O O . ALA A 1 180 ? -10.734 11.936 14.501 1.00 98.44 180 ALA A O 1
ATOM 1330 N N . GLU A 1 181 ? -11.899 10.021 14.602 1.00 98.56 181 GLU A N 1
ATOM 1331 C CA . GLU A 1 181 ? -11.344 9.578 15.869 1.00 98.56 181 GLU A CA 1
ATOM 1332 C C . GLU A 1 181 ? -10.017 8.856 15.605 1.00 98.56 181 GLU A C 1
ATOM 1334 O O . GLU A 1 181 ? -9.954 7.907 14.819 1.00 98.56 181 GLU A O 1
ATOM 1339 N N . VAL A 1 182 ? -8.948 9.293 16.272 1.00 98.75 182 VAL A N 1
ATOM 1340 C CA . VAL A 1 182 ? -7.641 8.627 16.213 1.00 98.75 182 VAL A CA 1
ATOM 1341 C C . VAL A 1 182 ? -7.583 7.559 17.302 1.00 98.75 182 VAL A C 1
ATOM 1343 O O . VAL A 1 182 ? -7.416 7.874 18.479 1.00 98.75 182 VAL A O 1
ATOM 1346 N N . ILE A 1 183 ? -7.719 6.289 16.914 1.00 98.88 183 ILE A N 1
ATOM 1347 C CA . ILE A 1 183 ? -7.719 5.151 17.844 1.00 98.88 183 ILE A CA 1
ATOM 1348 C C . ILE A 1 183 ? -6.303 4.872 18.365 1.00 98.88 183 ILE A C 1
ATOM 1350 O O . ILE A 1 183 ? -6.120 4.634 19.566 1.00 98.88 183 ILE A O 1
ATOM 1354 N N . THR A 1 184 ? -5.310 4.910 17.469 1.00 98.81 184 THR A N 1
ATOM 1355 C CA . THR A 1 184 ? -3.871 4.864 17.775 1.00 98.81 184 THR A CA 1
ATOM 1356 C C . THR A 1 184 ? -3.044 5.424 16.609 1.00 98.81 184 THR A C 1
ATOM 1358 O O . THR A 1 184 ? -3.556 5.551 15.491 1.00 98.81 184 THR A O 1
ATOM 1361 N N . GLY A 1 185 ? -1.779 5.760 16.869 1.00 98.69 185 GLY A N 1
ATOM 1362 C CA . GLY A 1 185 ? -0.849 6.332 15.893 1.00 98.69 185 GLY A CA 1
ATOM 1363 C C . GLY A 1 185 ? -1.220 7.750 15.449 1.00 98.69 185 GLY A C 1
ATOM 1364 O O . GLY A 1 185 ? -1.576 8.606 16.260 1.00 98.69 185 GLY A O 1
ATOM 1365 N N . GLY A 1 186 ? -1.155 7.995 14.138 1.00 98.19 186 GLY A N 1
ATOM 1366 C CA . GLY A 1 186 ? -1.461 9.290 13.527 1.00 98.19 186 GLY A CA 1
ATOM 1367 C C . GLY A 1 186 ? -0.255 10.221 13.381 1.00 98.19 186 GLY A C 1
ATOM 1368 O O . GLY A 1 186 ? -0.423 11.373 12.970 1.00 98.19 186 GLY A O 1
ATOM 1369 N N . GLY A 1 187 ? 0.959 9.749 13.674 1.00 98.31 187 GLY A N 1
ATOM 1370 C CA . GLY A 1 187 ? 2.158 10.576 13.644 1.00 98.31 187 GLY A CA 1
ATOM 1371 C C . GLY A 1 187 ? 3.431 9.890 13.155 1.00 98.31 187 GLY A C 1
ATOM 1372 O O . GLY A 1 187 ? 3.437 8.860 12.476 1.00 98.31 187 GLY A O 1
ATOM 1373 N N . ILE A 1 188 ? 4.543 10.546 13.486 1.00 98.44 188 ILE A N 1
ATOM 1374 C CA . ILE A 1 188 ? 5.905 10.067 13.258 1.00 98.44 188 ILE A CA 1
ATOM 1375 C C . ILE A 1 188 ? 6.443 9.607 14.619 1.00 98.44 188 ILE A C 1
ATOM 1377 O O . ILE A 1 188 ? 6.470 10.423 15.545 1.00 98.44 188 ILE A O 1
ATOM 1381 N N . PRO A 1 189 ? 6.910 8.354 14.748 1.00 97.69 189 PRO A N 1
ATOM 1382 C CA . PRO A 1 189 ? 7.391 7.831 16.018 1.00 97.69 189 PRO A CA 1
ATOM 1383 C C . PRO A 1 189 ? 8.717 8.492 16.407 1.00 97.69 189 PRO A C 1
ATOM 1385 O O . PRO A 1 189 ? 9.516 8.900 15.557 1.00 97.69 189 PRO A O 1
ATOM 1388 N N . THR A 1 190 ? 8.997 8.540 17.709 1.00 96.94 190 THR A N 1
ATOM 1389 C CA . THR A 1 190 ? 10.339 8.889 18.191 1.00 96.94 190 THR A CA 1
ATOM 1390 C C . THR A 1 190 ? 11.252 7.680 18.033 1.00 96.94 190 THR A C 1
ATOM 1392 O O . THR A 1 190 ? 11.070 6.670 18.706 1.00 96.94 190 THR A O 1
ATOM 1395 N N . MET A 1 191 ? 12.244 7.792 17.152 1.00 97.69 191 MET A N 1
ATOM 1396 C CA . MET A 1 191 ? 13.202 6.722 16.872 1.00 97.69 191 MET A CA 1
ATOM 1397 C C . MET A 1 191 ? 14.561 7.008 17.523 1.00 97.69 191 MET A C 1
ATOM 1399 O O . MET A 1 191 ? 14.907 8.178 17.701 1.00 97.69 191 MET A O 1
ATOM 1403 N N . PRO A 1 192 ? 15.369 5.974 17.830 1.00 96.31 192 PRO A N 1
ATOM 1404 C CA . PRO A 1 192 ? 16.757 6.163 18.247 1.00 96.31 192 PRO A CA 1
ATOM 1405 C C . PRO A 1 192 ? 17.553 6.984 17.224 1.00 96.31 192 PRO A C 1
ATOM 1407 O O . PRO A 1 192 ? 17.302 6.872 16.024 1.00 96.31 192 PRO A O 1
ATOM 1410 N N . ASP A 1 193 ? 18.563 7.736 17.673 1.00 96.94 193 ASP A N 1
ATOM 1411 C CA . ASP A 1 193 ? 19.360 8.644 16.826 1.00 96.94 193 ASP A CA 1
ATOM 1412 C C . ASP A 1 193 ? 19.888 7.985 15.541 1.00 96.94 193 ASP A C 1
ATOM 1414 O O . ASP A 1 193 ? 19.855 8.588 14.469 1.00 96.94 193 ASP A O 1
ATOM 1418 N N . ALA A 1 194 ? 20.315 6.720 15.625 1.00 96.38 194 ALA A N 1
ATOM 1419 C CA . ALA A 1 194 ? 20.813 5.952 14.482 1.00 96.38 194 ALA A CA 1
ATOM 1420 C C . ALA A 1 194 ? 19.760 5.732 13.377 1.00 96.38 194 ALA A C 1
ATOM 1422 O O . ALA A 1 194 ? 20.115 5.541 12.216 1.00 96.38 194 ALA A O 1
ATOM 1423 N N . LEU A 1 195 ? 18.473 5.764 13.731 1.00 97.19 195 LEU A N 1
ATOM 1424 C CA . LEU A 1 195 ? 17.342 5.561 12.828 1.00 97.19 195 LEU A CA 1
ATOM 1425 C C . LEU A 1 195 ? 16.548 6.849 12.577 1.00 97.19 195 LEU A C 1
ATOM 1427 O O . LEU A 1 195 ? 15.734 6.869 11.659 1.00 97.19 195 LEU A O 1
ATOM 1431 N N . ALA A 1 196 ? 16.782 7.934 13.321 1.00 94.88 196 ALA A N 1
ATOM 1432 C CA . ALA A 1 196 ? 15.973 9.157 13.278 1.00 94.88 196 ALA A CA 1
ATOM 1433 C C . ALA A 1 196 ? 15.838 9.790 11.875 1.00 94.88 196 ALA A C 1
ATOM 1435 O O . ALA A 1 196 ? 14.841 10.450 11.585 1.00 94.88 196 ALA A O 1
ATOM 1436 N N . GLY A 1 197 ? 16.808 9.559 10.981 1.00 95.38 197 GLY A N 1
ATOM 1437 C CA . GLY A 1 197 ? 16.775 10.027 9.589 1.00 95.38 197 GLY A CA 1
ATOM 1438 C C . GLY A 1 197 ? 15.865 9.231 8.639 1.00 95.38 197 GLY A C 1
ATOM 1439 O O . GLY A 1 197 ? 15.684 9.639 7.491 1.00 95.38 197 GLY A O 1
ATOM 1440 N N . GLY A 1 198 ? 15.299 8.104 9.079 1.00 97.44 198 GLY A N 1
ATOM 1441 C CA . GLY A 1 198 ? 14.426 7.261 8.259 1.00 97.44 198 GLY A CA 1
ATOM 1442 C C . GLY A 1 198 ? 13.039 7.865 8.015 1.00 97.44 198 GLY A C 1
ATOM 1443 O O . GLY A 1 198 ? 12.591 8.786 8.705 1.00 97.44 198 GLY A O 1
ATOM 1444 N N . ALA A 1 199 ? 12.330 7.332 7.021 1.00 98.62 199 ALA A N 1
ATOM 1445 C CA . ALA A 1 199 ? 10.957 7.717 6.693 1.00 98.62 199 ALA A CA 1
ATOM 1446 C C . ALA A 1 199 ? 9.935 6.973 7.580 1.00 98.62 199 ALA A C 1
ATOM 1448 O O . ALA A 1 199 ? 9.028 6.303 7.097 1.00 98.62 199 ALA A O 1
ATOM 1449 N N . TRP A 1 200 ? 10.102 7.072 8.898 1.00 98.62 200 TRP A N 1
ATOM 1450 C CA . TRP A 1 200 ? 9.256 6.385 9.880 1.00 98.62 200 TRP A CA 1
ATOM 1451 C C . TRP A 1 200 ? 7.880 7.024 10.025 1.00 98.62 200 TRP A C 1
ATOM 1453 O O . TRP A 1 200 ? 7.767 8.251 9.978 1.00 98.62 200 TRP A O 1
ATOM 1463 N N . ILE A 1 201 ? 6.872 6.189 10.258 1.00 98.81 201 ILE A N 1
ATOM 1464 C CA . ILE A 1 201 ? 5.466 6.545 10.455 1.00 98.81 201 ILE A CA 1
ATOM 1465 C C . ILE A 1 201 ? 4.859 5.548 11.460 1.00 98.81 201 ILE A C 1
ATOM 1467 O O . ILE A 1 201 ? 5.291 4.395 11.512 1.00 98.81 201 ILE A O 1
ATOM 1471 N N . GLU A 1 202 ? 3.895 5.977 12.268 1.00 98.75 202 GLU A N 1
ATOM 1472 C CA . GLU A 1 202 ? 3.204 5.101 13.222 1.00 98.75 202 GLU A CA 1
ATOM 1473 C C . GLU A 1 202 ? 2.138 4.231 12.527 1.00 98.75 202 GLU A C 1
ATOM 1475 O O . GLU A 1 202 ? 1.464 4.714 11.603 1.00 98.75 202 GLU A O 1
ATOM 1480 N N . PRO A 1 203 ? 1.934 2.972 12.976 1.00 98.75 203 PRO A N 1
ATOM 1481 C CA . PRO A 1 203 ? 0.767 2.198 12.570 1.00 98.75 203 PRO A CA 1
ATOM 1482 C C . PRO A 1 203 ? -0.478 2.913 13.097 1.00 98.75 203 PRO A C 1
ATOM 1484 O O . PRO A 1 203 ? -0.549 3.272 14.270 1.00 98.75 203 PRO A O 1
ATOM 1487 N N . THR A 1 204 ? -1.428 3.198 12.214 1.00 98.94 204 THR A N 1
ATOM 1488 C CA . THR A 1 204 ? -2.510 4.143 12.501 1.00 98.94 204 THR A CA 1
ATOM 1489 C C . THR A 1 204 ? -3.869 3.503 12.278 1.00 98.94 204 THR A C 1
ATOM 1491 O O . THR A 1 204 ? -4.093 2.807 11.292 1.00 98.94 204 THR A O 1
ATOM 1494 N N . ILE A 1 205 ? -4.796 3.750 13.197 1.00 98.94 205 ILE A N 1
ATOM 1495 C CA . ILE A 1 205 ? -6.178 3.284 13.084 1.00 98.94 205 ILE A CA 1
ATOM 1496 C C . ILE A 1 205 ? -7.089 4.485 13.311 1.00 98.94 205 ILE A C 1
ATOM 1498 O O . ILE A 1 205 ? -7.010 5.145 14.350 1.00 98.94 205 ILE A O 1
ATOM 1502 N N . PHE A 1 206 ? -7.958 4.751 12.342 1.00 98.88 206 PHE A N 1
ATOM 1503 C CA . PHE A 1 206 ? -9.008 5.758 12.439 1.00 98.88 206 PHE A CA 1
ATOM 1504 C C . PHE A 1 206 ? -10.379 5.109 12.628 1.00 98.88 206 PHE A C 1
ATOM 1506 O O . PHE A 1 206 ? -10.614 3.978 12.202 1.00 98.88 206 PHE A O 1
ATOM 1513 N N . ALA A 1 207 ? -11.298 5.851 13.232 1.00 98.69 207 ALA A N 1
ATOM 1514 C CA . ALA A 1 207 ? -12.716 5.526 13.301 1.00 98.69 207 ALA A CA 1
ATOM 1515 C C . ALA A 1 207 ? -13.561 6.798 13.130 1.00 98.69 207 ALA A C 1
ATOM 1517 O O . ALA A 1 207 ? -13.037 7.912 13.083 1.00 98.69 207 ALA A O 1
ATOM 1518 N N . GLY A 1 208 ? -14.880 6.638 13.026 1.00 97.25 208 GLY A N 1
ATOM 1519 C CA . GLY A 1 208 ? -15.828 7.759 13.067 1.00 97.25 208 GLY A CA 1
ATOM 1520 C C . GLY A 1 208 ? -15.914 8.616 11.799 1.00 97.25 208 GLY A C 1
ATOM 1521 O O . GLY A 1 208 ? -16.666 9.587 11.790 1.00 97.25 208 GLY A O 1
ATOM 1522 N N . LEU A 1 209 ? -15.191 8.263 10.733 1.00 97.69 209 LEU A N 1
ATOM 1523 C CA . LEU A 1 209 ? -15.326 8.913 9.429 1.00 97.69 209 LEU A CA 1
ATOM 1524 C C . LEU A 1 209 ? -16.578 8.432 8.682 1.00 97.69 209 LEU A C 1
ATOM 1526 O O . LEU A 1 209 ? -16.965 7.266 8.775 1.00 97.69 209 LEU A O 1
ATOM 1530 N N . ASP A 1 210 ? -17.174 9.342 7.911 1.00 93.88 210 ASP A N 1
ATOM 1531 C CA . ASP A 1 210 ? -18.228 9.026 6.943 1.00 93.88 210 ASP A CA 1
ATOM 1532 C C . ASP A 1 210 ? -17.658 8.251 5.747 1.00 93.88 210 ASP A C 1
ATOM 1534 O O . ASP A 1 210 ? -16.498 8.441 5.372 1.00 93.88 210 ASP A O 1
ATOM 1538 N N . ASP A 1 211 ? -18.487 7.436 5.091 1.00 94.38 211 ASP A N 1
ATOM 1539 C CA . ASP A 1 211 ? -18.082 6.684 3.899 1.00 94.38 211 ASP A CA 1
ATOM 1540 C C . ASP A 1 211 ? -17.561 7.598 2.772 1.00 94.38 211 ASP A C 1
ATOM 1542 O O . ASP A 1 211 ? -16.716 7.175 1.988 1.00 94.38 211 ASP A O 1
ATOM 1546 N N . ASN A 1 212 ? -18.024 8.851 2.687 1.00 96.00 212 ASN A N 1
ATOM 1547 C CA . ASN A 1 212 ? -17.601 9.818 1.668 1.00 96.00 212 ASN A CA 1
ATOM 1548 C C . ASN A 1 212 ? -16.365 10.639 2.056 1.00 96.00 212 ASN A C 1
ATOM 1550 O O . ASN A 1 212 ? -15.933 11.481 1.264 1.00 96.00 212 ASN A O 1
ATOM 1554 N N . ALA A 1 213 ? -15.800 10.433 3.248 1.00 98.06 213 ALA A N 1
ATOM 1555 C CA . ALA A 1 213 ? -14.552 11.077 3.636 1.00 98.06 213 ALA A CA 1
ATOM 1556 C C . ALA A 1 213 ? -13.438 10.694 2.651 1.00 98.06 213 ALA A C 1
ATOM 1558 O O . ALA A 1 213 ? -13.323 9.540 2.222 1.00 98.06 213 ALA A O 1
ATOM 1559 N N . ARG A 1 214 ? -12.574 11.646 2.299 1.00 98.19 214 ARG A N 1
ATOM 1560 C CA . ARG A 1 214 ? -11.477 11.396 1.357 1.00 98.19 214 ARG A CA 1
ATOM 1561 C C . ARG A 1 214 ? -10.532 10.332 1.888 1.00 98.19 214 ARG A C 1
ATOM 1563 O O . ARG A 1 214 ? -10.097 9.478 1.124 1.00 98.19 214 ARG A O 1
ATOM 1570 N N . CYS A 1 215 ? -10.286 10.299 3.196 1.00 97.44 215 CYS A N 1
ATOM 1571 C CA . CYS A 1 215 ? -9.489 9.242 3.822 1.00 97.44 215 CYS A CA 1
ATOM 1572 C C . CYS A 1 215 ? -10.104 7.832 3.697 1.00 97.44 215 CYS A C 1
ATOM 1574 O O . CYS A 1 215 ? -9.368 6.846 3.794 1.00 97.44 215 CYS A O 1
ATOM 1576 N N . VAL A 1 216 ? -11.410 7.717 3.424 1.00 98.12 216 VAL A N 1
ATOM 1577 C CA . VAL A 1 216 ? -12.102 6.448 3.135 1.00 98.12 216 VAL A CA 1
ATOM 1578 C C . VAL A 1 216 ? -12.111 6.130 1.635 1.00 98.12 216 VAL A C 1
ATOM 1580 O O . VAL A 1 216 ? -12.071 4.956 1.281 1.00 98.12 216 VAL A O 1
ATOM 1583 N N . LYS A 1 217 ? -12.081 7.130 0.745 1.00 97.94 217 LYS A N 1
ATOM 1584 C CA . LYS A 1 217 ? -12.170 6.943 -0.720 1.00 97.94 217 LYS A CA 1
ATOM 1585 C C . LYS A 1 217 ? -10.825 6.916 -1.457 1.00 97.94 217 LYS A C 1
ATOM 1587 O O . LYS A 1 217 ? -10.705 6.253 -2.481 1.00 97.94 217 LYS A O 1
ATOM 1592 N N . GLU A 1 218 ? -9.808 7.609 -0.958 1.00 98.31 218 GLU A N 1
ATOM 1593 C CA . GLU A 1 218 ? -8.525 7.802 -1.648 1.00 98.31 218 GLU A CA 1
ATOM 1594 C C . GLU A 1 218 ? -7.431 6.884 -1.081 1.00 98.31 218 GLU A C 1
ATOM 1596 O O . GLU A 1 218 ? -7.328 6.703 0.134 1.00 98.31 218 GLU A O 1
ATOM 1601 N N . GLU A 1 219 ? -6.597 6.305 -1.950 1.00 98.38 219 GLU A N 1
ATOM 1602 C CA . GLU A 1 219 ? -5.475 5.438 -1.557 1.00 98.38 219 GLU A CA 1
ATOM 1603 C C . GLU A 1 219 ? -4.355 6.231 -0.853 1.00 98.38 219 GLU A C 1
ATOM 1605 O O . GLU A 1 219 ? -3.684 7.097 -1.443 1.00 98.38 219 GLU A O 1
ATOM 1610 N N . ILE A 1 220 ? -4.092 5.888 0.410 1.00 98.62 220 ILE A N 1
ATOM 1611 C CA . ILE A 1 220 ? -3.047 6.526 1.220 1.00 98.62 220 ILE A CA 1
ATOM 1612 C C . ILE A 1 220 ? -1.696 5.859 0.935 1.00 98.62 220 ILE A C 1
ATOM 1614 O O . ILE A 1 220 ? -0.705 6.552 0.666 1.00 98.62 220 ILE A O 1
ATOM 1618 N N . PHE A 1 221 ? -1.688 4.527 0.873 1.00 98.62 221 PHE A N 1
ATOM 1619 C CA . PHE A 1 221 ? -0.540 3.644 0.680 1.0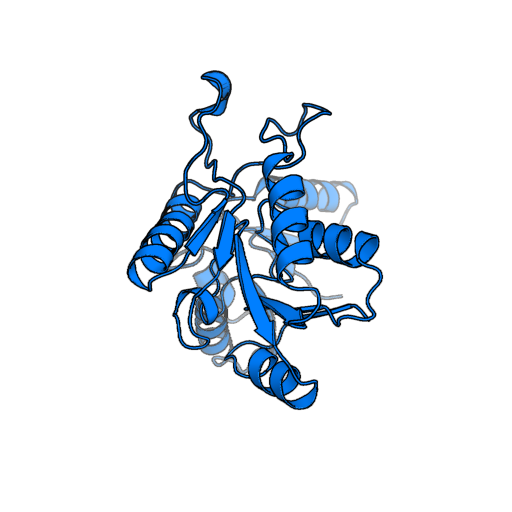0 98.62 221 PHE A CA 1
ATOM 1620 C C . PHE A 1 221 ? 0.454 3.699 1.852 1.00 98.62 221 PHE A C 1
ATOM 1622 O O . PHE A 1 221 ? 1.668 3.806 1.665 1.00 98.62 221 PHE A O 1
ATOM 1629 N N . GLY A 1 222 ? -0.077 3.691 3.075 1.00 98.75 222 GLY A N 1
ATOM 1630 C CA . GLY A 1 222 ? 0.674 3.696 4.334 1.00 98.75 222 GLY A CA 1
ATOM 1631 C C . GLY A 1 222 ? 0.059 2.734 5.355 1.00 98.75 222 GLY A C 1
ATOM 1632 O O . GLY A 1 222 ? -0.965 2.120 5.062 1.00 98.75 222 GLY A O 1
ATOM 1633 N N . PRO A 1 223 ? 0.651 2.583 6.554 1.00 98.75 223 PRO A N 1
ATOM 1634 C CA . PRO A 1 223 ? 0.208 1.615 7.557 1.00 98.75 223 PRO A CA 1
ATOM 1635 C C . PRO A 1 223 ? -1.024 2.146 8.297 1.00 98.75 223 PRO A C 1
ATOM 1637 O O . PRO A 1 223 ? -0.942 2.518 9.468 1.00 98.75 223 PRO A O 1
ATOM 1640 N N . VAL A 1 224 ? -2.153 2.240 7.596 1.00 98.94 224 VAL A N 1
ATOM 1641 C CA . VAL A 1 224 ? -3.371 2.863 8.105 1.00 98.94 224 VAL A CA 1
ATOM 1642 C C . VAL A 1 224 ? -4.628 2.149 7.641 1.00 98.94 224 VAL A C 1
ATOM 1644 O O . VAL A 1 224 ? -4.741 1.740 6.488 1.00 98.94 224 VAL A O 1
ATOM 1647 N N . CYS A 1 225 ? -5.615 2.069 8.527 1.00 98.88 225 CYS A N 1
ATOM 1648 C CA . CYS A 1 225 ? -6.983 1.752 8.148 1.00 98.88 225 CYS A CA 1
ATOM 1649 C C . CYS A 1 225 ? -7.998 2.654 8.852 1.00 98.88 225 CYS A C 1
ATOM 1651 O O . CYS A 1 225 ? -7.725 3.237 9.902 1.00 98.88 225 CYS A O 1
ATOM 1653 N N . THR A 1 226 ? -9.188 2.754 8.262 1.00 98.88 226 THR A N 1
ATOM 1654 C CA . THR A 1 226 ? -10.382 3.293 8.920 1.00 98.88 226 THR A CA 1
ATOM 1655 C C . THR A 1 226 ? -11.324 2.141 9.239 1.00 98.88 226 THR A C 1
ATOM 1657 O O . THR A 1 226 ? -11.649 1.361 8.342 1.00 98.88 226 THR A O 1
ATOM 1660 N N . VAL A 1 227 ? -11.759 2.029 10.495 1.00 98.88 227 VAL A N 1
ATOM 1661 C CA . VAL A 1 227 ? -12.723 1.015 10.936 1.00 98.88 227 VAL A CA 1
ATOM 1662 C C . VAL A 1 227 ? -14.132 1.606 10.918 1.00 98.88 227 VAL A C 1
ATOM 1664 O O . VAL A 1 227 ? -14.370 2.673 11.483 1.00 98.88 227 VAL A O 1
ATOM 1667 N N . LEU A 1 228 ? -15.065 0.920 10.258 1.00 98.75 228 LEU A N 1
ATOM 1668 C CA . LEU A 1 228 ? -16.442 1.365 10.057 1.00 98.75 228 LEU A CA 1
ATOM 1669 C C . LEU A 1 228 ? -17.427 0.269 10.507 1.00 98.75 228 LEU A C 1
ATOM 1671 O O . LEU A 1 228 ? -17.280 -0.882 10.096 1.00 98.75 228 LEU A O 1
ATOM 1675 N N . PRO A 1 229 ? -18.445 0.580 11.327 1.00 98.69 229 PRO A N 1
ATOM 1676 C CA . PRO A 1 229 ? -19.448 -0.407 11.714 1.00 98.69 229 PRO A CA 1
ATOM 1677 C C . PRO A 1 229 ? -20.440 -0.665 10.571 1.00 98.69 229 PRO A C 1
ATOM 1679 O O . PRO A 1 229 ? -20.757 0.267 9.829 1.00 98.69 229 PRO A O 1
ATOM 1682 N N . PHE A 1 230 ? -20.987 -1.877 10.473 1.00 98.81 230 PHE A N 1
ATOM 1683 C CA . PHE A 1 230 ? -22.144 -2.210 9.622 1.00 98.81 230 PHE A CA 1
ATOM 1684 C C . PHE A 1 230 ? -23.154 -3.092 10.373 1.00 98.81 230 PHE A C 1
ATOM 1686 O O . PHE A 1 230 ? -22.804 -3.682 11.398 1.00 98.81 230 PHE A O 1
ATOM 1693 N N . ASP A 1 231 ? -24.395 -3.164 9.885 1.00 98.56 231 ASP A N 1
ATOM 1694 C CA . ASP A 1 231 ? -25.476 -3.943 10.512 1.00 98.56 231 ASP A CA 1
ATOM 1695 C C . ASP A 1 231 ? -26.020 -5.072 9.628 1.00 98.56 231 ASP A C 1
ATOM 1697 O O . ASP A 1 231 ? -26.614 -6.017 10.141 1.00 98.56 231 ASP A O 1
ATOM 1701 N N . ASP A 1 232 ? -25.858 -4.961 8.310 1.00 98.31 232 ASP A N 1
ATOM 1702 C CA . ASP A 1 232 ? -26.477 -5.861 7.339 1.00 98.31 232 ASP A CA 1
ATOM 1703 C C . ASP A 1 232 ? -25.498 -6.282 6.229 1.00 98.31 232 ASP A C 1
ATOM 1705 O O . ASP A 1 232 ? -24.627 -5.515 5.807 1.00 98.31 232 ASP A O 1
ATOM 1709 N N . GLU A 1 233 ? -25.651 -7.513 5.737 1.00 98.69 233 GLU A N 1
ATOM 1710 C CA . GLU A 1 233 ? -24.796 -8.077 4.686 1.00 98.69 233 GLU A CA 1
ATOM 1711 C C . GLU A 1 233 ? -24.922 -7.295 3.367 1.00 98.69 233 GLU A C 1
ATOM 1713 O O . GLU A 1 233 ? -23.917 -6.887 2.775 1.00 98.69 233 GLU A O 1
ATOM 1718 N N . ASP A 1 234 ? -26.149 -7.016 2.915 1.00 98.69 234 ASP A N 1
ATOM 1719 C CA . ASP A 1 234 ? -26.365 -6.276 1.671 1.00 98.69 234 ASP A CA 1
ATOM 1720 C C . ASP A 1 234 ? -25.864 -4.826 1.801 1.00 98.69 234 ASP A C 1
ATOM 1722 O O . ASP A 1 234 ? -25.388 -4.228 0.829 1.00 98.69 234 ASP A O 1
ATOM 1726 N N . GLU A 1 235 ? -25.976 -4.230 2.992 1.00 98.31 235 GLU A N 1
ATOM 1727 C CA . GLU A 1 235 ? -25.393 -2.928 3.325 1.00 98.31 235 GLU A CA 1
ATOM 1728 C C . GLU A 1 235 ? -23.873 -2.920 3.152 1.00 98.31 235 GLU A C 1
ATOM 1730 O O . GLU A 1 235 ? -23.359 -2.092 2.391 1.00 98.31 235 GLU A O 1
ATOM 1735 N N . VAL A 1 236 ? -23.149 -3.836 3.801 1.00 98.69 236 VAL A N 1
ATOM 1736 C CA . VAL A 1 236 ? -21.681 -3.839 3.744 1.00 98.69 236 VAL A CA 1
ATOM 1737 C C . VAL A 1 236 ? -21.159 -4.171 2.349 1.00 98.69 236 VAL A C 1
ATOM 1739 O O . VAL A 1 236 ? -20.181 -3.566 1.912 1.00 98.69 236 VAL A O 1
ATOM 1742 N N . ILE A 1 237 ? -21.849 -5.031 1.589 1.00 98.69 237 ILE A N 1
ATOM 1743 C CA . ILE A 1 237 ? -21.512 -5.304 0.184 1.00 98.69 237 ILE A CA 1
ATOM 1744 C C . ILE A 1 237 ? -21.626 -4.030 -0.659 1.00 98.69 237 ILE A C 1
ATOM 1746 O O . ILE A 1 237 ? -20.735 -3.742 -1.464 1.00 98.69 237 ILE A O 1
ATOM 1750 N N . ARG A 1 238 ? -22.694 -3.236 -0.491 1.00 98.56 238 ARG A N 1
ATOM 1751 C CA . ARG A 1 238 ? -22.838 -1.960 -1.216 1.00 98.56 238 ARG A CA 1
ATOM 1752 C C . ARG A 1 238 ? -21.743 -0.970 -0.833 1.00 98.56 238 ARG A C 1
ATOM 1754 O O . ARG A 1 238 ? -21.150 -0.372 -1.722 1.00 98.56 238 ARG A O 1
ATOM 1761 N N . ARG A 1 239 ? -21.452 -0.823 0.461 1.00 98.31 239 ARG A N 1
ATOM 1762 C CA . ARG A 1 239 ? -20.447 0.126 0.973 1.00 98.31 239 ARG A CA 1
ATOM 1763 C C . ARG A 1 239 ? -19.024 -0.254 0.563 1.00 98.31 239 ARG A C 1
ATOM 1765 O O . ARG A 1 239 ? -18.250 0.601 0.142 1.00 98.31 239 ARG A O 1
ATOM 1772 N N . ALA A 1 240 ? -18.684 -1.541 0.595 1.00 98.12 240 ALA A N 1
ATOM 1773 C CA . ALA A 1 240 ? -17.389 -2.028 0.127 1.00 98.12 240 ALA A CA 1
ATOM 1774 C C . ALA A 1 240 ? -17.188 -1.776 -1.380 1.00 98.12 240 ALA A C 1
ATOM 1776 O O . ALA A 1 240 ? -16.096 -1.370 -1.786 1.00 98.12 240 ALA A O 1
ATOM 1777 N N . ASN A 1 241 ? -18.243 -1.947 -2.187 1.00 98.31 241 ASN A N 1
ATOM 1778 C CA . ASN A 1 241 ? -18.222 -1.709 -3.635 1.00 98.31 241 ASN A CA 1
ATOM 1779 C C . ASN A 1 241 ? -18.378 -0.235 -4.044 1.00 98.31 241 ASN A C 1
ATOM 1781 O O . ASN A 1 241 ? -18.134 0.091 -5.203 1.00 98.31 241 ASN A O 1
ATOM 1785 N N . ASP A 1 242 ? -18.782 0.655 -3.136 1.00 97.50 242 ASP A N 1
ATOM 1786 C CA . ASP A 1 242 ? -18.864 2.092 -3.398 1.00 97.50 242 ASP A CA 1
ATOM 1787 C C . ASP A 1 242 ? -17.457 2.707 -3.381 1.00 97.50 242 ASP A C 1
ATOM 1789 O O . ASP A 1 242 ? -16.998 3.280 -2.389 1.00 97.50 242 ASP A O 1
ATOM 1793 N N . ASN A 1 243 ? -16.724 2.498 -4.470 1.00 93.00 243 ASN A N 1
ATOM 1794 C CA . ASN A 1 243 ? -15.341 2.906 -4.628 1.00 93.00 243 ASN A CA 1
ATOM 1795 C C . ASN A 1 243 ? -14.944 2.935 -6.113 1.00 93.00 243 ASN A C 1
ATOM 1797 O O . ASN A 1 243 ? -15.373 2.078 -6.882 1.00 93.00 243 ASN A O 1
ATOM 1801 N N . ASP A 1 244 ? -14.066 3.863 -6.500 1.00 94.56 244 ASP A N 1
ATOM 1802 C CA . ASP A 1 244 ? -13.555 3.953 -7.879 1.00 94.56 244 ASP A CA 1
ATOM 1803 C C . ASP A 1 244 ? -12.505 2.867 -8.200 1.00 94.56 244 ASP A C 1
ATOM 1805 O O . ASP A 1 244 ? -12.162 2.644 -9.363 1.00 94.56 244 ASP A O 1
ATOM 1809 N N . TYR A 1 245 ? -11.996 2.168 -7.178 1.00 96.88 245 TYR A N 1
ATOM 1810 C CA . TYR A 1 245 ? -11.074 1.038 -7.321 1.00 96.88 245 TYR A CA 1
ATOM 1811 C C . TYR A 1 245 ? -11.769 -0.318 -7.115 1.00 96.88 245 TYR A C 1
ATOM 1813 O O . TYR A 1 245 ? -12.788 -0.410 -6.434 1.00 96.88 245 TYR A O 1
ATOM 1821 N N . GLY A 1 246 ? -11.138 -1.401 -7.586 1.00 95.81 246 GLY A N 1
ATOM 1822 C CA . GLY A 1 246 ? -11.640 -2.772 -7.423 1.00 95.81 246 GLY A CA 1
ATOM 1823 C C . GLY A 1 246 ? -10.546 -3.834 -7.531 1.00 95.81 246 GLY A C 1
ATOM 1824 O O . GLY A 1 246 ? -10.560 -4.631 -8.464 1.00 95.81 246 GLY A O 1
ATOM 1825 N N . LEU A 1 247 ? -9.580 -3.816 -6.606 1.00 97.44 247 LEU A N 1
ATOM 1826 C CA . LEU A 1 247 ? -8.403 -4.691 -6.654 1.00 97.44 247 LEU A CA 1
ATOM 1827 C C . LEU A 1 247 ? -8.547 -5.946 -5.779 1.00 97.44 247 LEU A C 1
ATOM 1829 O O . LEU A 1 247 ? -8.427 -7.062 -6.280 1.00 97.44 247 LEU A O 1
ATOM 1833 N N . ALA A 1 248 ? -8.806 -5.786 -4.480 1.00 98.12 248 ALA A N 1
ATOM 1834 C CA . ALA A 1 248 ? -8.933 -6.907 -3.552 1.00 98.12 248 ALA A CA 1
ATOM 1835 C C . ALA A 1 248 ? -9.969 -6.645 -2.448 1.00 98.12 248 ALA A C 1
ATOM 1837 O O . ALA A 1 248 ? -10.349 -5.509 -2.162 1.00 98.12 248 ALA A O 1
ATOM 1838 N N . THR A 1 249 ? -10.434 -7.716 -1.804 1.00 98.44 249 THR A N 1
ATOM 1839 C CA . THR A 1 249 ? -11.252 -7.663 -0.583 1.00 98.44 249 THR A CA 1
ATOM 1840 C C . THR A 1 249 ? -10.989 -8.914 0.252 1.00 98.44 249 THR A C 1
ATOM 1842 O O . THR A 1 249 ? -10.888 -10.012 -0.297 1.00 98.44 249 THR A O 1
ATOM 1845 N N . ALA A 1 250 ? -10.868 -8.750 1.568 1.00 98.56 250 ALA A N 1
ATOM 1846 C CA . ALA A 1 250 ? -10.786 -9.845 2.531 1.00 98.56 250 ALA A CA 1
ATOM 1847 C C . ALA A 1 250 ? -12.110 -9.962 3.296 1.00 98.56 250 ALA A C 1
ATOM 1849 O O . ALA A 1 250 ? -12.675 -8.946 3.693 1.00 98.56 250 ALA A O 1
ATOM 1850 N N . ILE A 1 251 ? -12.601 -11.183 3.508 1.00 98.81 251 ILE A N 1
ATOM 1851 C CA . ILE A 1 251 ? -13.861 -11.441 4.218 1.00 98.81 251 ILE A CA 1
ATOM 1852 C C . ILE A 1 251 ? -13.604 -12.473 5.316 1.00 98.81 251 ILE A C 1
ATOM 1854 O O . ILE A 1 251 ? -12.981 -13.504 5.054 1.00 98.81 251 ILE A O 1
ATOM 1858 N N . TRP A 1 252 ? -14.090 -12.186 6.523 1.00 98.81 252 TRP A N 1
ATOM 1859 C CA . TRP A 1 252 ? -14.020 -13.044 7.703 1.00 98.81 252 TRP A CA 1
ATOM 1860 C C . TRP A 1 252 ? -15.432 -13.364 8.191 1.00 98.81 252 TRP A C 1
ATOM 1862 O O . TRP A 1 252 ? -16.189 -12.439 8.477 1.00 98.81 252 TRP A O 1
ATOM 1872 N N . THR A 1 253 ? -15.751 -14.654 8.280 1.00 97.75 253 THR A N 1
ATOM 1873 C CA . THR A 1 253 ? -17.003 -15.255 8.769 1.00 97.75 253 THR A CA 1
ATOM 1874 C C . THR A 1 253 ? -16.700 -16.690 9.202 1.00 97.75 253 THR A C 1
ATOM 1876 O O . THR A 1 253 ? -15.737 -17.270 8.634 1.00 97.75 253 THR A O 1
#

Radius of gyration: 20.69 Å; Cα contacts (8 Å, |Δi|>4): 431; chains: 1; bounding box: 53×35×53 Å

Mean predicted aligned error: 2.71 Å

Secondary structure (DSSP, 8-state):
---EEE---TTS-HHHHHHHHHHHHTTPPTTSEEE----STTSHHHHHHH-TT--EEEEEE-HHHHHHHHHHHHTTT-EEEEEE----EEEE-TTS-HHHHHHHHHHHHHGGGG--TT---EEEEETTTHHHHHHHHHHHHHT--B--TT-TT--B---S-HHHHHHHHHHHHHHHHTT-EEEE--S-----TTTTTS-----EEEES--TTSHHHHS---SSEEEEEEE--HHHHHHHHH-SS--S-EEEE-

Solvent-accessible surface area (backbone atoms only — not comparable to full-atom values): 14148 Å² total; per-residue (Å²): 137,79,64,43,78,46,66,50,55,70,91,59,45,64,69,59,51,53,48,51,53,48,41,56,75,75,61,57,62,90,74,41,71,39,83,49,79,46,47,48,82,97,32,49,45,45,53,55,56,63,38,88,90,54,67,63,48,78,50,74,48,55,50,72,59,50,50,55,50,51,60,41,26,56,68,83,72,32,51,75,47,79,49,51,53,30,60,12,33,32,39,37,44,72,77,24,58,62,71,58,46,44,55,51,46,52,48,39,19,39,45,73,27,7,61,42,64,70,23,25,37,32,32,38,26,24,54,96,40,32,70,62,49,54,56,50,47,46,55,56,51,71,68,54,32,76,44,57,93,85,45,91,73,40,72,32,56,49,43,96,34,64,68,57,37,52,54,36,52,51,47,43,55,45,32,53,74,69,54,34,42,76,75,39,62,69,50,64,67,92,56,62,80,96,52,54,86,54,26,53,61,36,57,25,37,34,28,76,58,55,81,83,36,60,72,63,62,50,67,68,66,35,26,36,30,38,48,42,77,37,90,47,71,73,55,45,56,50,58,64,61,67,51,100,50,86,75,50,72,48,81,36,96

Sequence (253 aa):
GNTVVVKPSEETPLTTTLLGEVMNAVGVPPGVFNVVHGFGPNSAGAFLTAHKGVDAITFTGETRTGEIIMQSGAIGLRQVSMECGGKNAAIVFADADMDKAIEGTMRSVFANCGQVCLGTERVYVERPVYDTFVARLKAEAENMHLGASDDPNTTMGPLISQEHRAKVMSYYKLAVEEGAEVITGGGIPTMPDALAGGAWIEPTIFAGLDDNARCVKEEIFGPVCTVLPFDDEDEVIRRANDNDYGLATAIWT

Foldseek 3Di:
DAADEDEDALLDCPVVVVVVVVCVVVPPDPRRYHYDYDHCPPIDNVCVLQDPPDQADEDEEAPVSLVVSVVSCVVVVHHYHYHHAFQEEEEAEPPFPLVVSLVVLQCLQQPQQLQDSSHHQEYEYAPVCQVVSLVSNLVVLVCAAEDDPPDPNHPYYAPSDLVLLVLLLVLLVQCVVQPKDWSDFSAFDDDPPVCNPTRGGGQTETEDGDLPRCSSAPDSSGSHHYYYYDHDPVVVVVSSPPYPGDNDYHYGD

Nearest PDB structures (foldseek):
  4u3w-assembly1_A  TM=9.960E-01  e=3.066E-36  Burkholderia cenocepacia J2315
  4i1w-assembly1_A  TM=9.968E-01  e=4.716E-36  Pseudomonas fluorescens
  4oub-assembly1_B  TM=9.975E-01  e=2.196E-35  Pseudomonas fluorescens
  5kj5-assembly1_B  TM=9.960E-01  e=1.826E-35  Pseudomonas fluorescens
  5kln-assembly1_B  TM=9.965E-01  e=2.196E-35  Pseudomonas fluorescens